Protein AF-A0A2A2A782-F1 (afdb_monomer_lite)

Foldseek 3Di:
DDDDDDDDDDDDDDPPPPVVVVVVVVVVVVVVVVVVVVVVVVQVVVCVVVVNPDDSDPVRVVVVLQVVLLVVLVVLLVLLVVLVVLVVVDDPPVSCVVCVVVVDHPVSSVLSVQLNVQCVVDVVLVVVSNVDRHNVVNSCVRVVPDDDCPVPVVVDDPCNVDDPVRNVVVVVVVVVVVVVVVVVVVVVVVVVVVVVVCVVVPHPPPPPVCVVCVVVVVVVVVVVVVVVVVVVVLVVVVVVLVVVVVVVLVPDPPRDPPDDDDDDPVSVVVVVVSVVVVVVVVVVVVVVVVVCCVVCVVVVVCVVVVVPDDDDPDDDDDDDDDDDDDDDDDDDDDDDDD

Structure (mmCIF, N/CA/C/O backbone):
data_AF-A0A2A2A782-F1
#
_entry.id   AF-A0A2A2A782-F1
#
loop_
_atom_site.group_PDB
_atom_site.id
_atom_site.type_symbol
_atom_site.label_atom_id
_atom_site.label_alt_id
_atom_site.label_comp_id
_atom_site.label_asym_id
_atom_site.label_entity_id
_atom_site.label_seq_id
_atom_site.pdbx_PDB_ins_code
_atom_site.Cartn_x
_atom_site.Cartn_y
_atom_site.Cartn_z
_atom_site.occupancy
_atom_site.B_iso_or_equiv
_atom_site.auth_seq_id
_atom_site.auth_comp_id
_atom_site.auth_asym_id
_atom_site.auth_atom_id
_atom_site.pdbx_PDB_model_num
ATOM 1 N N . MET A 1 1 ? 45.405 -42.234 -45.327 1.00 46.22 1 MET A N 1
ATOM 2 C CA . MET A 1 1 ? 44.475 -42.420 -44.193 1.00 46.22 1 MET A CA 1
ATOM 3 C C . MET A 1 1 ? 45.094 -41.819 -42.944 1.00 46.22 1 MET A C 1
ATOM 5 O O . MET A 1 1 ? 46.187 -42.244 -42.610 1.00 46.22 1 MET A O 1
ATOM 9 N N . ALA A 1 2 ? 44.430 -40.850 -42.305 1.00 35.84 2 ALA A N 1
ATOM 10 C CA . ALA A 1 2 ? 44.443 -40.602 -40.854 1.00 35.84 2 ALA A CA 1
ATOM 11 C C . ALA A 1 2 ? 43.631 -39.324 -40.568 1.00 35.84 2 ALA A C 1
ATOM 13 O O . ALA A 1 2 ? 44.091 -38.215 -40.825 1.00 35.84 2 ALA A O 1
ATOM 14 N N . ARG A 1 3 ? 42.402 -39.491 -40.066 1.00 42.09 3 ARG A N 1
ATOM 15 C CA . ARG A 1 3 ? 41.629 -38.421 -39.414 1.00 42.09 3 ARG A CA 1
ATOM 16 C C . ARG A 1 3 ? 42.317 -38.080 -38.086 1.00 42.09 3 ARG A C 1
ATOM 18 O O . ARG A 1 3 ? 42.681 -39.005 -37.362 1.00 42.09 3 ARG A O 1
ATOM 25 N N . LYS A 1 4 ? 42.453 -36.795 -37.741 1.00 35.19 4 LYS A N 1
ATOM 26 C CA . LYS A 1 4 ? 42.865 -36.346 -36.396 1.00 35.19 4 LYS A CA 1
ATOM 27 C C . LYS A 1 4 ? 41.707 -35.560 -35.749 1.00 35.19 4 LYS A C 1
ATOM 29 O O . LYS A 1 4 ? 40.975 -34.901 -36.486 1.00 35.19 4 LYS A O 1
ATOM 34 N N . PRO A 1 5 ? 41.450 -35.740 -34.440 1.00 40.19 5 PRO A N 1
ATOM 35 C CA . PRO A 1 5 ? 40.099 -35.802 -33.901 1.00 40.19 5 PRO A CA 1
ATOM 36 C C . PRO A 1 5 ? 39.586 -34.470 -33.353 1.00 40.19 5 PRO A C 1
ATOM 38 O O . PRO A 1 5 ? 40.344 -33.596 -32.939 1.00 40.19 5 PRO A O 1
ATOM 41 N N . THR A 1 6 ? 38.260 -34.393 -33.329 1.00 40.47 6 THR A N 1
ATOM 42 C CA . THR A 1 6 ? 37.403 -33.396 -32.694 1.00 40.47 6 THR A CA 1
ATOM 43 C C . THR A 1 6 ? 37.805 -33.158 -31.235 1.00 40.47 6 THR A C 1
ATOM 45 O O . THR A 1 6 ? 37.794 -34.086 -30.425 1.00 40.47 6 THR A O 1
ATOM 48 N N . GLY A 1 7 ? 38.150 -31.914 -30.897 1.00 35.88 7 GLY A N 1
ATOM 49 C CA . GLY A 1 7 ? 38.382 -31.487 -29.520 1.00 35.88 7 GLY A CA 1
ATOM 50 C C . GLY A 1 7 ? 37.089 -31.574 -28.713 1.00 35.88 7 GLY A C 1
ATOM 51 O O . GLY A 1 7 ? 36.114 -30.894 -29.015 1.00 35.88 7 GLY A O 1
ATOM 52 N N . THR A 1 8 ? 37.085 -32.447 -27.711 1.00 37.25 8 THR A N 1
ATOM 53 C CA . THR A 1 8 ? 36.042 -32.546 -26.686 1.00 37.25 8 THR A CA 1
ATOM 54 C C . THR A 1 8 ? 36.196 -31.356 -25.739 1.00 37.25 8 THR A C 1
ATOM 56 O O . THR A 1 8 ? 37.273 -31.164 -25.178 1.00 37.25 8 THR A O 1
ATOM 59 N N . SER A 1 9 ? 35.151 -30.540 -25.585 1.00 43.06 9 SER A N 1
ATOM 60 C CA . SER A 1 9 ? 35.102 -29.482 -24.572 1.00 43.06 9 SER A CA 1
ATOM 61 C C . SER A 1 9 ? 35.180 -30.103 -23.175 1.00 43.06 9 SER A C 1
ATOM 63 O O . SER A 1 9 ? 34.405 -31.008 -22.861 1.00 43.06 9 SER A O 1
ATOM 65 N N . ALA A 1 10 ? 36.118 -29.628 -22.357 1.00 42.00 10 ALA A N 1
ATOM 66 C CA . ALA A 1 10 ? 36.278 -30.037 -20.966 1.00 42.00 10 ALA A CA 1
ATOM 67 C C . ALA A 1 10 ? 35.005 -29.742 -20.136 1.00 42.00 10 ALA A C 1
ATOM 69 O O . ALA A 1 10 ? 34.267 -28.810 -20.469 1.00 42.00 10 ALA A O 1
ATOM 70 N N . PRO A 1 11 ? 34.722 -30.537 -19.087 1.00 40.88 11 PRO A N 1
ATOM 71 C CA . PRO A 1 11 ? 33.519 -30.386 -18.276 1.00 40.88 11 PRO A CA 1
ATOM 72 C C . PRO A 1 11 ? 33.559 -29.082 -17.472 1.00 40.88 11 PRO A C 1
ATOM 74 O O . PRO A 1 11 ? 34.604 -28.701 -16.954 1.00 40.88 11 PRO A O 1
ATOM 77 N N . THR A 1 12 ? 32.405 -28.419 -17.384 1.00 47.34 12 THR A N 1
ATOM 78 C CA . THR A 1 12 ? 32.152 -27.224 -16.572 1.00 47.34 12 THR A CA 1
ATOM 79 C C . THR A 1 12 ? 32.710 -27.402 -15.159 1.00 47.34 12 THR A C 1
ATOM 81 O O . THR A 1 12 ? 32.274 -28.299 -14.437 1.00 47.34 12 THR A O 1
ATOM 84 N N . GLU A 1 13 ? 33.670 -26.557 -14.777 1.00 45.22 13 GLU A N 1
ATOM 85 C CA . GLU A 1 13 ? 34.155 -26.463 -13.400 1.00 45.22 13 GLU A CA 1
ATOM 86 C C . GLU A 1 13 ? 32.971 -26.176 -12.468 1.00 45.22 13 GLU A C 1
ATOM 88 O O . GLU A 1 13 ? 32.180 -25.255 -12.694 1.00 45.22 13 GLU A O 1
ATOM 93 N N . LEU A 1 14 ? 32.824 -27.008 -11.434 1.00 46.06 14 LEU A N 1
ATOM 94 C CA . LEU A 1 14 ? 31.944 -26.731 -10.307 1.00 46.06 14 LEU A CA 1
ATOM 95 C C . LEU A 1 14 ? 32.363 -25.382 -9.723 1.00 46.06 14 LEU A C 1
ATOM 97 O O . LEU A 1 14 ? 33.524 -25.201 -9.372 1.00 46.06 14 LEU A O 1
ATOM 101 N N . ILE A 1 15 ? 31.416 -24.449 -9.637 1.00 50.03 15 ILE A N 1
ATOM 102 C CA . ILE A 1 15 ? 31.616 -23.161 -8.975 1.00 50.03 15 ILE A CA 1
ATOM 103 C C . ILE A 1 15 ? 31.972 -23.462 -7.516 1.00 50.03 15 ILE A C 1
ATOM 105 O O . ILE A 1 15 ? 31.095 -23.787 -6.714 1.00 50.03 15 ILE A O 1
ATOM 109 N N . GLU A 1 16 ? 33.256 -23.393 -7.175 1.00 50.88 16 GLU A N 1
ATOM 110 C CA . GLU A 1 16 ? 33.698 -23.342 -5.788 1.00 50.88 16 GLU A CA 1
ATOM 111 C C . GLU A 1 16 ? 33.138 -22.049 -5.192 1.00 50.88 16 GLU A C 1
ATOM 113 O O . GLU A 1 16 ? 33.528 -20.942 -5.570 1.00 50.88 16 GLU A O 1
ATOM 118 N N . VAL A 1 17 ? 32.152 -22.183 -4.300 1.00 50.69 17 VAL A N 1
ATOM 119 C CA . VAL A 1 17 ? 31.653 -21.058 -3.507 1.00 50.69 17 VAL A CA 1
ATOM 120 C C . VAL A 1 17 ? 32.848 -20.521 -2.728 1.00 50.69 17 VAL A C 1
ATOM 122 O O . VAL A 1 17 ? 33.421 -21.238 -1.910 1.00 50.69 17 VAL A O 1
ATOM 125 N N . ALA A 1 18 ? 33.256 -19.286 -3.026 1.00 50.97 18 ALA A N 1
ATOM 126 C CA . ALA A 1 18 ? 34.419 -18.675 -2.402 1.00 50.97 18 ALA A CA 1
ATOM 127 C C . ALA A 1 18 ? 34.314 -18.755 -0.860 1.00 50.97 18 ALA A C 1
ATOM 129 O O . ALA A 1 18 ? 33.231 -18.499 -0.320 1.00 50.97 18 ALA A O 1
ATOM 130 N N . PRO A 1 19 ? 35.413 -19.061 -0.141 1.00 56.47 19 PRO A N 1
ATOM 131 C CA . PRO A 1 19 ? 35.420 -19.261 1.317 1.00 56.47 19 PRO A CA 1
ATOM 132 C C . PRO A 1 19 ? 34.943 -18.035 2.118 1.00 56.47 19 PRO A C 1
ATOM 134 O O . PRO A 1 19 ? 34.533 -18.154 3.268 1.00 56.47 19 PRO A O 1
ATOM 137 N N . GLU A 1 20 ? 34.917 -16.849 1.505 1.00 56.31 20 GLU A N 1
ATOM 138 C CA . GLU A 1 20 ? 34.342 -15.641 2.107 1.00 56.31 20 GLU A CA 1
ATOM 139 C C . GLU A 1 20 ? 32.834 -15.759 2.393 1.00 56.31 20 GLU A C 1
ATOM 141 O O . GLU A 1 20 ? 32.345 -15.154 3.351 1.00 56.31 20 GLU A O 1
ATOM 146 N N . TYR A 1 21 ? 32.086 -16.541 1.603 1.00 53.66 21 TYR A N 1
ATOM 147 C CA . TYR A 1 21 ? 30.641 -16.706 1.789 1.00 53.66 21 TYR A CA 1
ATOM 148 C C . TYR A 1 21 ? 30.300 -17.683 2.921 1.00 53.66 21 TYR A C 1
ATOM 150 O O . TYR A 1 21 ? 29.342 -17.430 3.650 1.00 53.66 21 TYR A O 1
ATOM 158 N N . THR A 1 22 ? 31.085 -18.748 3.116 1.00 59.41 22 THR A N 1
ATOM 159 C CA . THR A 1 22 ? 30.911 -19.690 4.239 1.00 59.41 22 THR A CA 1
ATOM 160 C C . THR A 1 22 ? 31.247 -19.019 5.567 1.00 59.41 22 THR A C 1
ATOM 162 O O . THR A 1 22 ? 30.441 -19.049 6.496 1.00 59.41 22 THR A O 1
ATOM 165 N N . ASP A 1 23 ? 32.351 -18.273 5.608 1.00 66.06 23 ASP A N 1
ATOM 166 C CA . ASP A 1 23 ? 32.772 -17.486 6.766 1.00 66.06 23 ASP A CA 1
ATOM 167 C C . ASP A 1 23 ? 31.733 -16.429 7.178 1.00 66.06 23 ASP A C 1
ATOM 169 O O . ASP A 1 23 ? 31.491 -16.190 8.363 1.00 66.06 23 ASP A O 1
ATOM 173 N N . ALA A 1 24 ? 31.119 -15.750 6.203 1.00 70.06 24 ALA A N 1
ATOM 174 C CA . ALA A 1 24 ? 30.079 -14.761 6.468 1.00 70.06 24 ALA A CA 1
ATOM 175 C C . ALA A 1 24 ? 28.808 -15.408 7.042 1.00 70.06 24 ALA A C 1
ATOM 177 O O . ALA A 1 24 ? 28.196 -14.846 7.953 1.00 70.06 24 ALA A O 1
ATOM 178 N N . THR A 1 25 ? 28.427 -16.591 6.547 1.00 67.00 25 THR A N 1
ATOM 179 C CA . THR A 1 25 ? 27.282 -17.337 7.083 1.00 67.00 25 THR A CA 1
ATOM 180 C C . THR A 1 25 ? 27.542 -17.900 8.477 1.00 67.00 25 THR A C 1
ATOM 182 O O . THR A 1 25 ? 26.658 -17.805 9.324 1.00 67.00 25 THR A O 1
ATOM 185 N N . GLU A 1 26 ? 28.745 -18.404 8.753 1.00 72.94 26 GLU A N 1
ATOM 186 C CA . GLU A 1 26 ? 29.134 -18.918 10.074 1.00 72.94 26 GLU A CA 1
ATOM 187 C C . GLU A 1 26 ? 29.163 -17.794 11.118 1.00 72.94 26 GLU A C 1
ATOM 189 O O . GLU A 1 26 ? 28.521 -17.902 12.160 1.00 72.94 26 GLU A O 1
ATOM 194 N N . ARG A 1 27 ? 29.766 -16.636 10.799 1.00 73.94 27 ARG A N 1
ATOM 195 C CA . ARG A 1 27 ? 29.735 -15.453 11.685 1.00 73.94 27 ARG A CA 1
ATOM 196 C C . ARG A 1 27 ? 28.315 -14.956 11.960 1.00 73.94 27 ARG A C 1
ATOM 198 O O . ARG A 1 27 ? 28.031 -14.494 13.065 1.00 73.94 27 ARG A O 1
ATOM 205 N N . ALA A 1 28 ? 27.425 -15.016 10.968 1.00 76.00 28 ALA A N 1
ATOM 206 C CA . ALA A 1 28 ? 26.024 -14.645 11.146 1.00 76.00 28 ALA A CA 1
ATOM 207 C C . ALA A 1 28 ? 25.282 -15.638 12.058 1.00 76.00 28 ALA A C 1
ATOM 209 O O . ALA A 1 28 ? 24.499 -15.213 12.906 1.00 76.00 28 ALA A O 1
ATOM 210 N N . GLN A 1 29 ? 25.550 -16.939 11.926 1.00 75.69 29 GLN A N 1
ATOM 211 C CA . GLN A 1 29 ? 24.991 -17.976 12.799 1.00 75.69 29 GLN A CA 1
ATOM 212 C C . GLN A 1 29 ? 25.492 -17.837 14.242 1.00 75.69 29 GLN A C 1
ATOM 214 O O . GLN A 1 29 ? 24.682 -17.871 15.168 1.00 75.69 29 GLN A O 1
ATOM 219 N N . ASP A 1 30 ? 26.786 -17.583 14.438 1.00 81.81 30 ASP A N 1
ATOM 220 C CA . ASP A 1 30 ? 27.374 -17.346 15.760 1.00 81.81 30 ASP A CA 1
ATOM 221 C C . ASP A 1 30 ? 26.787 -16.096 16.431 1.00 81.81 30 ASP A C 1
ATOM 223 O O . ASP A 1 30 ? 26.456 -16.110 17.619 1.00 81.81 30 ASP A O 1
ATOM 227 N N . ALA A 1 31 ? 26.598 -15.012 15.670 1.00 79.56 31 ALA A N 1
ATOM 228 C CA . ALA A 1 31 ? 25.971 -13.792 16.171 1.00 79.56 31 ALA A CA 1
ATOM 229 C C . ALA A 1 31 ? 24.514 -14.026 16.610 1.00 79.56 31 ALA A C 1
ATOM 231 O O . ALA A 1 31 ? 24.099 -13.522 17.657 1.00 79.56 31 ALA A O 1
ATOM 232 N N . LEU A 1 32 ? 23.752 -14.820 15.850 1.00 82.50 32 LEU A N 1
ATOM 233 C CA . LEU A 1 32 ? 22.386 -15.209 16.209 1.00 82.50 32 LEU A CA 1
ATOM 234 C C . LEU A 1 32 ? 22.358 -16.095 17.461 1.00 82.50 32 LEU A C 1
ATOM 236 O O . LEU A 1 32 ? 21.558 -15.843 18.360 1.00 82.50 32 LEU A O 1
ATOM 240 N N . ALA A 1 33 ? 23.265 -17.067 17.575 1.00 84.38 33 ALA A N 1
ATOM 241 C CA . ALA A 1 33 ? 23.362 -17.937 18.747 1.00 84.38 33 ALA A CA 1
ATOM 242 C C . ALA A 1 33 ? 23.697 -17.148 20.027 1.00 84.38 33 ALA A C 1
ATOM 244 O O . ALA A 1 33 ? 23.088 -17.362 21.079 1.00 84.38 33 ALA A O 1
ATOM 245 N N . LEU A 1 34 ? 24.619 -16.182 19.938 1.00 85.38 34 LEU A N 1
ATOM 246 C CA . LEU A 1 34 ? 24.930 -15.270 21.042 1.00 85.38 34 LEU A CA 1
ATOM 247 C C . LEU A 1 34 ? 23.719 -14.415 21.430 1.00 85.38 34 LEU A C 1
ATOM 249 O O . LEU A 1 34 ? 23.456 -14.221 22.619 1.00 85.38 34 LEU A O 1
ATOM 253 N N . GLN A 1 35 ? 22.965 -13.921 20.446 1.00 84.69 35 GLN A N 1
ATOM 254 C CA . GLN A 1 35 ? 21.751 -13.149 20.692 1.00 84.69 35 GLN A CA 1
ATOM 255 C C . GLN A 1 35 ? 20.677 -13.997 21.389 1.00 84.69 35 GLN A C 1
ATOM 257 O O . GLN A 1 35 ? 20.095 -13.549 22.376 1.00 84.69 35 GLN A O 1
ATOM 262 N N . GLU A 1 36 ? 20.434 -15.226 20.934 1.00 85.38 36 GLU A N 1
ATOM 263 C CA . GLU A 1 36 ? 19.492 -16.152 21.574 1.00 85.38 36 GLU A CA 1
ATOM 264 C C . GLU A 1 36 ? 19.896 -16.461 23.019 1.00 85.38 36 GLU A C 1
ATOM 266 O O . GLU A 1 36 ? 19.062 -16.403 23.929 1.00 85.38 36 GLU A O 1
ATOM 271 N N . GLN A 1 37 ? 21.186 -16.707 23.263 1.00 86.62 37 GLN A N 1
ATOM 272 C CA . GLN A 1 37 ? 21.708 -16.936 24.608 1.00 86.62 37 GLN A CA 1
ATOM 273 C C . GLN A 1 37 ? 21.485 -15.720 25.520 1.00 86.62 37 GLN A C 1
ATOM 275 O O . GLN A 1 37 ? 21.059 -15.876 26.668 1.00 86.62 37 GLN A O 1
ATOM 280 N N . GLN A 1 38 ? 21.729 -14.507 25.013 1.00 88.56 38 GLN A N 1
ATOM 281 C CA . GLN A 1 38 ? 21.468 -13.266 25.746 1.00 88.56 38 GLN A CA 1
ATOM 282 C C . GLN A 1 38 ? 19.975 -13.090 26.048 1.00 88.56 38 GLN A C 1
ATOM 284 O O . GLN A 1 38 ? 19.616 -12.745 27.174 1.00 88.56 38 GLN A O 1
ATOM 289 N N . VAL A 1 39 ? 19.091 -13.370 25.085 1.00 88.06 39 VAL A N 1
ATOM 290 C CA . VAL A 1 39 ? 17.634 -13.299 25.282 1.00 88.06 39 VAL A CA 1
ATOM 291 C C . VAL A 1 39 ? 17.189 -14.263 26.382 1.00 88.06 39 VAL A C 1
ATOM 293 O O . VAL A 1 39 ? 16.464 -13.855 27.290 1.00 88.06 39 VAL A O 1
ATOM 296 N N . LEU A 1 40 ? 17.662 -15.512 26.366 1.00 87.62 40 LEU A N 1
ATOM 297 C CA . LEU A 1 40 ? 17.329 -16.495 27.401 1.00 87.62 40 LEU A CA 1
ATOM 298 C C . LEU A 1 40 ? 17.839 -16.074 28.785 1.00 87.62 40 LEU A C 1
ATOM 300 O O . LEU A 1 40 ? 17.095 -16.168 29.765 1.00 87.62 40 LEU A O 1
ATOM 304 N N . ALA A 1 41 ? 19.068 -15.559 28.875 1.00 90.31 41 ALA A N 1
ATOM 305 C CA . ALA A 1 41 ? 19.629 -15.052 30.127 1.00 90.31 41 ALA A CA 1
ATOM 306 C C . ALA A 1 41 ? 18.815 -13.870 30.686 1.00 90.31 41 ALA A C 1
ATOM 308 O O . ALA A 1 41 ? 18.534 -13.810 31.890 1.00 90.31 41 ALA A O 1
ATOM 309 N N . ASN A 1 42 ? 18.375 -12.963 29.811 1.00 91.00 42 ASN A N 1
ATOM 310 C CA . ASN A 1 42 ? 17.537 -11.825 30.179 1.00 91.00 42 ASN A CA 1
ATOM 311 C C . ASN A 1 42 ? 16.169 -12.280 30.706 1.00 91.00 42 ASN A C 1
ATOM 313 O O . ASN A 1 42 ? 15.743 -11.829 31.770 1.00 91.00 42 ASN A O 1
ATOM 317 N N . VAL A 1 43 ? 15.506 -13.217 30.016 1.00 92.12 43 VAL A N 1
ATOM 318 C CA . VAL A 1 43 ? 14.198 -13.756 30.431 1.00 92.12 43 VAL A CA 1
ATOM 319 C C . VAL A 1 43 ? 14.296 -14.474 31.780 1.00 92.12 43 VAL A C 1
ATOM 321 O O . VAL A 1 43 ? 13.457 -14.254 32.653 1.00 92.12 43 VAL A O 1
ATOM 324 N N . GLN A 1 44 ? 15.339 -15.277 32.004 1.00 91.50 44 GLN A N 1
ATOM 325 C CA . GLN A 1 44 ? 15.560 -15.947 33.292 1.00 91.50 44 GLN A CA 1
ATOM 326 C C . GLN A 1 44 ? 15.819 -14.957 34.432 1.00 91.50 44 GLN A C 1
ATOM 328 O O . GLN A 1 44 ? 15.330 -15.146 35.547 1.00 91.50 44 GLN A O 1
ATOM 333 N N . THR A 1 45 ? 16.583 -13.898 34.164 1.00 94.06 45 THR A N 1
ATOM 334 C CA . THR A 1 45 ? 16.853 -12.845 35.150 1.00 94.06 45 THR A CA 1
ATOM 335 C C . THR A 1 45 ? 15.566 -12.113 35.524 1.00 94.06 45 THR A C 1
ATOM 337 O O . THR A 1 45 ? 15.280 -11.951 36.711 1.00 94.06 45 THR A O 1
ATOM 340 N N . ALA A 1 46 ? 14.751 -11.748 34.532 1.00 92.81 46 ALA A N 1
ATOM 341 C CA . ALA A 1 46 ? 13.455 -11.114 34.752 1.00 92.81 46 ALA A CA 1
ATOM 342 C C . ALA A 1 46 ? 12.492 -12.022 35.538 1.00 92.81 46 ALA A C 1
ATOM 344 O O . ALA A 1 46 ? 11.854 -11.567 36.485 1.00 92.81 46 ALA A O 1
ATOM 345 N N . ALA A 1 47 ? 12.433 -13.316 35.210 1.00 93.25 47 ALA A N 1
ATOM 346 C CA . ALA A 1 47 ? 11.594 -14.279 35.922 1.00 93.25 47 ALA A CA 1
ATOM 347 C C . ALA A 1 47 ? 11.950 -14.368 37.413 1.00 93.25 47 ALA A C 1
ATOM 349 O O . ALA A 1 47 ? 11.060 -14.317 38.260 1.00 93.25 47 ALA A O 1
ATOM 350 N N . LYS A 1 48 ? 13.247 -14.409 37.748 1.00 93.44 48 LYS A N 1
ATOM 351 C CA . LYS A 1 48 ? 13.715 -14.403 39.144 1.00 93.44 48 LYS A CA 1
ATOM 352 C C . LYS A 1 48 ? 13.332 -13.118 39.878 1.00 93.44 48 LYS A C 1
ATOM 354 O O . LYS A 1 48 ? 12.885 -13.189 41.016 1.00 93.44 48 LYS A O 1
ATOM 359 N N . GLN A 1 49 ? 13.481 -11.957 39.235 1.00 94.69 49 GLN A N 1
ATOM 360 C CA . GLN A 1 49 ? 13.108 -10.664 39.827 1.00 94.69 49 GLN A CA 1
ATOM 361 C C . GLN A 1 49 ? 11.603 -10.553 40.098 1.00 94.69 49 GLN A C 1
ATOM 363 O O . GLN A 1 49 ? 11.201 -9.956 41.092 1.00 94.69 49 GLN A O 1
ATOM 368 N N . LEU A 1 50 ? 10.779 -11.144 39.229 1.00 93.94 50 LEU A N 1
ATOM 369 C CA . LEU A 1 50 ? 9.323 -11.169 39.366 1.00 93.94 50 LEU A CA 1
ATOM 370 C C . LEU A 1 50 ? 8.812 -12.304 40.270 1.00 93.94 50 LEU A C 1
ATOM 372 O O . LEU A 1 50 ? 7.608 -12.387 40.498 1.00 93.94 50 LEU A O 1
ATOM 376 N N . GLY A 1 51 ? 9.692 -13.185 40.761 1.00 92.94 51 GLY A N 1
ATOM 377 C CA . GLY A 1 51 ? 9.294 -14.382 41.509 1.00 92.94 51 GLY A CA 1
ATOM 378 C C . GLY A 1 51 ? 8.439 -15.353 40.686 1.00 92.94 51 GLY A C 1
ATOM 379 O O . GLY A 1 51 ? 7.583 -16.039 41.237 1.00 92.94 51 GLY A O 1
ATOM 380 N N . TYR A 1 52 ? 8.614 -15.379 39.362 1.00 93.94 52 TYR A N 1
ATOM 381 C CA . TYR A 1 52 ? 7.862 -16.257 38.471 1.00 93.94 52 TYR A CA 1
ATOM 382 C C . TYR A 1 52 ? 8.535 -17.631 38.372 1.00 93.94 52 TYR A C 1
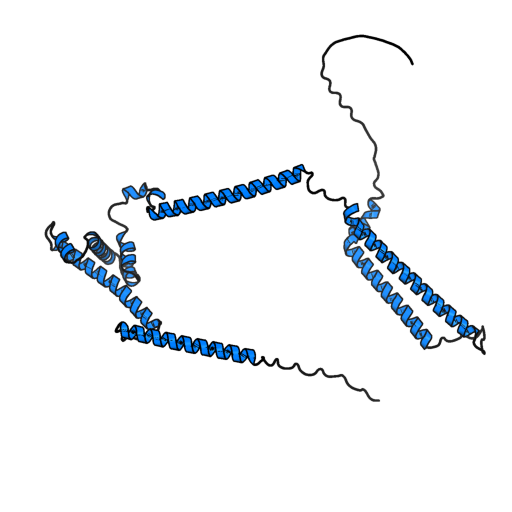ATOM 384 O O . TYR A 1 52 ? 9.650 -17.753 37.864 1.00 93.94 52 TYR A O 1
ATOM 392 N N . GLU A 1 53 ? 7.828 -18.667 38.822 1.00 88.81 53 GLU A N 1
ATOM 393 C CA . GLU A 1 53 ? 8.313 -20.058 38.868 1.00 88.81 53 GLU A CA 1
ATOM 394 C C . GLU A 1 53 ? 7.762 -20.941 37.729 1.00 88.81 53 GLU A C 1
ATOM 396 O O . GLU A 1 53 ? 8.001 -22.146 37.693 1.00 88.81 53 GLU A O 1
ATOM 401 N N . GLY A 1 54 ? 7.000 -20.365 36.793 1.00 90.38 54 GLY A N 1
ATOM 402 C CA . GLY A 1 54 ? 6.387 -21.105 35.687 1.00 90.38 54 GLY A CA 1
ATOM 403 C C . GLY A 1 54 ? 7.319 -21.343 34.492 1.00 90.38 54 GLY A C 1
ATOM 404 O O . GLY A 1 54 ? 8.450 -20.861 34.430 1.00 90.38 54 GLY A O 1
ATOM 405 N N . ALA A 1 55 ? 6.813 -22.056 33.483 1.00 91.69 55 ALA A N 1
ATOM 406 C CA . ALA A 1 55 ? 7.534 -22.254 32.227 1.00 91.69 55 ALA A CA 1
ATOM 407 C C . ALA A 1 55 ? 7.741 -20.919 31.481 1.00 91.69 55 ALA A C 1
ATOM 409 O O . ALA A 1 55 ? 6.819 -20.107 31.377 1.00 91.69 55 ALA A O 1
ATOM 410 N N . LEU A 1 56 ? 8.953 -20.715 30.947 1.00 90.75 56 LEU A N 1
ATOM 411 C CA . LEU A 1 56 ? 9.399 -19.475 30.285 1.00 90.75 56 LEU A CA 1
ATOM 412 C C . LEU A 1 56 ? 9.286 -19.507 28.754 1.00 90.75 56 LEU A C 1
ATOM 414 O O . LEU A 1 56 ? 9.744 -18.594 28.073 1.00 90.75 56 LEU A O 1
ATOM 418 N N . SER A 1 57 ? 8.687 -20.558 28.193 1.00 90.50 57 SER A N 1
ATOM 419 C CA . SER A 1 57 ? 8.370 -20.594 26.764 1.00 90.50 57 SER A CA 1
ATOM 420 C C . SER A 1 57 ? 7.300 -19.554 26.427 1.00 90.50 57 SER A C 1
ATOM 422 O O . SER A 1 57 ? 6.372 -19.366 27.217 1.00 90.50 57 SER A O 1
ATOM 424 N N . VAL A 1 58 ? 7.364 -18.981 25.223 1.00 91.38 58 VAL A N 1
ATOM 425 C CA . VAL A 1 58 ? 6.366 -18.020 24.719 1.00 91.38 58 VAL A CA 1
ATOM 426 C C . VAL A 1 58 ? 4.938 -18.556 24.885 1.00 91.38 58 VAL A C 1
ATOM 428 O O . VAL A 1 58 ? 4.106 -17.881 25.481 1.00 91.38 58 VAL A O 1
ATOM 431 N N . GLY A 1 59 ? 4.676 -19.801 24.465 1.00 93.19 59 GLY A N 1
ATOM 432 C CA . GLY A 1 59 ? 3.343 -20.409 24.567 1.00 93.19 59 GLY A CA 1
ATOM 433 C C . GLY A 1 59 ? 2.804 -20.481 26.001 1.00 93.19 59 GLY A C 1
ATOM 434 O O . GLY A 1 59 ? 1.683 -20.052 26.257 1.00 93.19 59 GLY A O 1
ATOM 435 N N . ALA A 1 60 ? 3.617 -20.939 26.959 1.00 92.12 60 ALA A N 1
ATOM 436 C CA . ALA A 1 60 ? 3.201 -21.021 28.364 1.00 92.12 60 ALA A CA 1
ATOM 437 C C . ALA A 1 60 ? 2.889 -19.645 28.980 1.00 92.12 60 ALA A C 1
ATOM 439 O O . ALA A 1 60 ? 1.922 -19.507 29.732 1.00 92.12 60 ALA A O 1
ATOM 440 N N . LEU A 1 61 ? 3.679 -18.619 28.643 1.00 93.44 61 LEU A N 1
ATOM 441 C CA . LEU A 1 61 ? 3.436 -17.249 29.099 1.00 93.44 61 LEU A CA 1
ATOM 442 C C . LEU A 1 61 ? 2.144 -16.685 28.497 1.00 93.44 61 LEU A C 1
ATOM 444 O O . LEU A 1 61 ? 1.330 -16.108 29.218 1.00 93.44 61 LEU A O 1
ATOM 448 N N . GLU A 1 62 ? 1.918 -16.889 27.199 1.00 94.00 62 GLU A N 1
ATOM 449 C CA . GLU A 1 62 ? 0.682 -16.470 26.534 1.00 94.00 62 GLU A CA 1
ATOM 450 C C . GLU A 1 62 ? -0.560 -17.138 27.132 1.00 94.00 62 GLU A C 1
ATOM 452 O O . GLU A 1 62 ? -1.577 -16.473 27.349 1.00 94.00 62 GLU A O 1
ATOM 457 N N . ASP A 1 63 ? -0.490 -18.433 27.432 1.00 91.69 63 ASP A N 1
ATOM 458 C CA . ASP A 1 63 ? -1.599 -19.163 28.044 1.00 91.69 63 ASP A CA 1
ATOM 459 C C . ASP A 1 63 ? -1.882 -18.685 29.471 1.00 91.69 63 ASP A C 1
ATOM 461 O O . ASP A 1 63 ? -3.048 -18.487 29.829 1.00 91.69 63 ASP A O 1
ATOM 465 N N . GLY A 1 64 ? -0.839 -18.394 30.255 1.00 91.88 64 GLY A N 1
ATOM 466 C CA . GLY A 1 64 ? -0.970 -17.750 31.563 1.00 91.88 64 GLY A CA 1
ATOM 467 C C . GLY A 1 64 ? -1.640 -16.374 31.471 1.00 91.88 64 GLY A C 1
ATOM 468 O O . GLY A 1 64 ? -2.566 -16.073 32.229 1.00 91.88 64 GLY A O 1
ATOM 469 N N . ILE A 1 65 ? -1.251 -15.555 30.490 1.00 91.94 65 ILE A N 1
ATOM 470 C CA . ILE A 1 65 ? -1.874 -14.247 30.239 1.00 91.94 65 ILE A CA 1
ATOM 471 C C . ILE A 1 65 ? -3.362 -14.415 29.896 1.00 91.94 65 ILE A C 1
ATOM 473 O O . ILE A 1 65 ? -4.214 -13.774 30.517 1.00 91.94 65 ILE A O 1
ATOM 477 N N . ARG A 1 66 ? -3.706 -15.309 28.958 1.00 90.00 66 ARG A N 1
ATOM 478 C CA . ARG A 1 66 ? -5.104 -15.594 28.572 1.00 90.00 66 ARG A CA 1
ATOM 479 C C . ARG A 1 66 ? -5.926 -16.124 29.747 1.00 90.00 66 ARG A C 1
ATOM 481 O O . ARG A 1 66 ? -7.121 -15.839 29.848 1.00 90.00 66 ARG A O 1
ATOM 488 N N . PHE A 1 67 ? -5.310 -16.905 30.633 1.00 89.69 67 PHE A N 1
ATOM 489 C CA . PHE A 1 67 ? -5.941 -17.388 31.855 1.00 89.69 67 PHE A CA 1
ATOM 490 C C . PHE A 1 67 ? -6.326 -16.228 32.784 1.00 89.69 67 PHE A C 1
ATOM 492 O O . PHE A 1 67 ? -7.504 -16.088 33.120 1.00 89.69 67 PHE A O 1
ATOM 499 N N . TYR A 1 68 ? -5.386 -15.343 33.133 1.00 90.81 68 TYR A N 1
ATOM 500 C CA . TYR A 1 68 ? -5.669 -14.216 34.032 1.00 90.81 68 TYR A CA 1
ATOM 501 C C . TYR A 1 68 ? -6.593 -13.159 33.416 1.00 90.81 68 TYR A C 1
ATOM 503 O O . TYR A 1 68 ? -7.384 -12.546 34.137 1.00 90.81 68 TYR A O 1
ATOM 511 N N . GLN A 1 69 ? -6.563 -12.977 32.094 1.00 89.31 69 GLN A N 1
ATOM 512 C CA . GLN A 1 69 ? -7.515 -12.123 31.378 1.00 89.31 69 GLN A CA 1
ATOM 513 C C . GLN A 1 69 ? -8.960 -12.606 31.561 1.00 89.31 69 GLN A C 1
ATOM 515 O O . GLN A 1 69 ? -9.813 -11.826 31.986 1.00 89.31 69 GLN A O 1
ATOM 520 N N . ARG A 1 70 ? -9.225 -13.899 31.321 1.00 87.81 70 ARG A N 1
ATOM 521 C CA . ARG A 1 70 ? -10.554 -14.499 31.537 1.00 87.81 70 ARG A CA 1
ATOM 522 C C . ARG A 1 70 ? -10.959 -14.451 33.004 1.00 87.81 70 ARG A C 1
ATOM 524 O O . ARG A 1 70 ? -12.050 -13.987 33.333 1.00 87.81 70 ARG A O 1
ATOM 531 N N . ARG A 1 71 ? -10.040 -14.828 33.898 1.00 90.25 71 ARG A N 1
ATOM 532 C CA . ARG A 1 71 ? -10.287 -14.832 35.344 1.00 90.25 71 ARG A CA 1
ATOM 533 C C . ARG A 1 71 ? -10.666 -13.450 35.878 1.00 90.25 71 ARG A C 1
ATOM 535 O O . ARG A 1 71 ? -11.483 -13.348 36.788 1.00 90.25 71 ARG A O 1
ATOM 542 N N . SER A 1 72 ? -10.098 -12.392 35.303 1.00 91.00 72 SER A N 1
ATOM 543 C CA . SER A 1 72 ? -10.403 -11.007 35.672 1.00 91.00 72 SER A CA 1
ATOM 544 C C . SER A 1 72 ? -11.833 -10.604 35.289 1.00 91.00 72 SER A C 1
ATOM 546 O O . SER A 1 72 ? -12.509 -9.946 36.078 1.00 91.00 72 SER A O 1
ATOM 548 N N . VAL A 1 73 ? -12.322 -11.019 34.112 1.00 90.81 73 VAL A N 1
ATOM 549 C CA . VAL A 1 73 ? -13.719 -10.790 33.687 1.00 90.81 73 VAL A CA 1
ATOM 550 C C . VAL A 1 73 ? -14.688 -11.562 34.588 1.00 90.81 73 VAL A C 1
ATOM 552 O O . VAL A 1 73 ? -15.670 -10.997 35.067 1.00 90.81 73 VAL A O 1
ATOM 555 N N . GLU A 1 74 ? -14.383 -12.827 34.886 1.00 90.94 74 GLU A N 1
ATOM 556 C CA . GLU A 1 74 ? -15.172 -13.649 35.812 1.00 90.94 74 GLU A CA 1
ATOM 557 C C . GLU A 1 74 ? -15.254 -13.025 37.210 1.00 90.94 74 GLU A C 1
ATOM 559 O O . GLU A 1 74 ? -16.344 -12.881 37.761 1.00 90.94 74 GLU A O 1
ATOM 564 N N . ALA A 1 75 ? -14.114 -12.617 37.776 1.00 93.31 75 ALA A N 1
ATOM 565 C CA . ALA A 1 75 ? -14.055 -11.998 39.097 1.00 93.31 75 ALA A CA 1
ATOM 566 C C . ALA A 1 75 ? -14.899 -10.717 39.160 1.00 93.31 75 ALA A C 1
ATOM 568 O O . ALA A 1 75 ? -15.602 -10.481 40.140 1.00 93.31 75 ALA A O 1
ATOM 569 N N . LEU A 1 76 ? -14.889 -9.923 38.089 1.00 93.12 76 LEU A N 1
ATOM 570 C CA . LEU A 1 76 ? -15.693 -8.712 37.981 1.00 93.12 76 LEU A CA 1
ATOM 571 C C . LEU A 1 76 ? -17.195 -9.011 37.978 1.00 93.12 76 LEU A C 1
ATOM 573 O O . LEU A 1 76 ? -17.961 -8.353 38.684 1.00 93.12 76 LEU A O 1
ATOM 577 N N . LEU A 1 77 ? -17.621 -10.012 37.207 1.00 92.06 77 LEU A N 1
ATOM 578 C CA . LEU A 1 77 ? -19.015 -10.454 37.176 1.00 92.06 77 LEU A CA 1
ATOM 579 C C . LEU A 1 77 ? -19.464 -10.974 38.544 1.00 92.06 77 LEU A C 1
ATOM 581 O O . LEU A 1 77 ? -20.557 -10.652 39.009 1.00 92.06 77 LEU A O 1
ATOM 585 N N . GLU A 1 78 ? -18.599 -11.722 39.222 1.00 94.81 78 GLU A N 1
ATOM 586 C CA . GLU A 1 78 ? -18.816 -12.188 40.588 1.00 94.81 78 GLU A CA 1
ATOM 587 C C . GLU A 1 78 ? -18.913 -11.035 41.602 1.00 94.81 78 GLU A C 1
ATOM 589 O O . GLU A 1 78 ? -19.761 -11.076 42.504 1.00 94.81 78 GLU A O 1
ATOM 594 N N . CYS A 1 79 ? -18.118 -9.972 41.444 1.00 95.19 79 CYS A N 1
ATOM 595 C CA . CYS A 1 79 ? -18.281 -8.732 42.204 1.00 95.19 79 CYS A CA 1
ATOM 596 C C . CYS A 1 79 ? -19.637 -8.072 41.912 1.00 95.19 79 CYS A C 1
ATOM 598 O O . CYS A 1 79 ? -20.341 -7.700 42.848 1.00 95.19 79 CYS A O 1
ATOM 600 N N . GLY A 1 80 ? -20.048 -7.979 40.644 1.00 93.75 80 GLY A N 1
ATOM 601 C CA . GLY A 1 80 ? -21.341 -7.416 40.243 1.00 93.75 80 GLY A CA 1
ATOM 602 C C . GLY A 1 80 ? -22.540 -8.136 40.866 1.00 93.75 80 GLY A C 1
ATOM 603 O O . GLY A 1 80 ? -23.449 -7.485 41.381 1.00 93.75 80 GLY A O 1
ATOM 604 N N . LYS A 1 81 ? -22.509 -9.475 40.910 1.00 93.25 81 LYS A N 1
ATOM 605 C CA . LYS A 1 81 ? -23.526 -10.296 41.595 1.00 93.25 81 LYS A CA 1
ATOM 606 C C . LYS A 1 81 ? -23.614 -9.969 43.088 1.00 93.25 81 LYS A C 1
ATOM 608 O O . LYS A 1 81 ? -24.706 -9.788 43.617 1.00 93.25 81 LYS A O 1
ATOM 613 N N . ARG A 1 82 ? -22.470 -9.852 43.771 1.00 96.44 82 ARG A N 1
ATOM 614 C CA . ARG A 1 82 ? -22.422 -9.507 45.204 1.00 96.44 82 ARG A CA 1
ATOM 615 C C . ARG A 1 82 ? -22.890 -8.081 45.470 1.00 96.44 82 ARG A C 1
ATOM 617 O O . ARG A 1 82 ? -23.570 -7.858 46.461 1.00 96.44 82 ARG A O 1
ATOM 624 N N . LEU A 1 83 ? -22.579 -7.137 44.582 1.00 94.62 83 LEU A N 1
ATOM 625 C CA . LEU A 1 83 ? -23.065 -5.759 44.669 1.00 94.62 83 LEU A CA 1
ATOM 626 C C . LEU A 1 83 ? -24.591 -5.671 44.497 1.00 94.62 83 LEU A C 1
ATOM 628 O O . LEU A 1 83 ? -25.226 -4.901 45.211 1.00 94.62 83 LEU A O 1
ATOM 632 N N . LEU A 1 84 ? -25.188 -6.484 43.615 1.00 91.38 84 LEU A N 1
ATOM 633 C CA . LEU A 1 84 ? -26.650 -6.612 43.502 1.00 91.38 84 LEU A CA 1
ATOM 634 C C . LEU A 1 84 ? -27.267 -7.117 44.804 1.00 91.38 84 LEU A C 1
ATOM 636 O O . LEU A 1 84 ? -28.151 -6.462 45.344 1.00 91.38 84 LEU A O 1
ATOM 640 N N . LEU A 1 85 ? -26.759 -8.225 45.346 1.00 92.44 85 LEU A N 1
ATOM 641 C CA . LEU A 1 85 ? -27.256 -8.774 46.611 1.00 92.44 85 LEU A CA 1
ATOM 642 C C . LEU A 1 85 ? -27.077 -7.790 47.773 1.00 92.44 85 LEU A C 1
ATOM 644 O O . LEU A 1 85 ? -27.982 -7.621 48.585 1.00 92.44 85 LEU A O 1
ATOM 648 N N . LEU A 1 86 ? -25.937 -7.096 47.828 1.00 93.62 86 LEU A N 1
ATOM 649 C CA . LEU A 1 86 ? -25.684 -6.064 48.827 1.00 93.62 86 LEU A CA 1
ATOM 650 C C . LEU A 1 86 ? -26.709 -4.931 48.724 1.00 93.62 86 LEU A C 1
ATOM 652 O O . LEU A 1 86 ? -27.212 -4.494 49.752 1.00 93.62 86 LEU A O 1
ATOM 656 N N . LYS A 1 87 ? -27.045 -4.486 47.507 1.00 89.88 87 LYS A N 1
ATOM 657 C CA . LYS A 1 87 ? -28.045 -3.436 47.284 1.00 89.88 87 LYS A CA 1
ATOM 658 C C . LYS A 1 87 ? -29.421 -3.835 47.815 1.00 89.88 87 LYS A C 1
ATOM 660 O O . LYS A 1 87 ? -30.040 -3.023 48.494 1.00 89.88 87 LYS A O 1
ATOM 665 N N . GLU A 1 88 ? -29.856 -5.068 47.560 1.00 87.75 88 GLU A N 1
ATOM 666 C CA . GLU A 1 88 ? -31.145 -5.592 48.042 1.00 87.75 88 GLU A CA 1
ATOM 667 C C . GLU A 1 88 ? -31.206 -5.705 49.574 1.00 87.75 88 GLU A C 1
ATOM 669 O O . GLU A 1 88 ? -32.253 -5.499 50.180 1.00 87.75 88 GLU A O 1
ATOM 674 N N . MET A 1 89 ? -30.078 -6.006 50.226 1.00 90.31 89 MET A N 1
ATOM 675 C CA . MET A 1 89 ? -30.011 -6.134 51.687 1.00 90.31 89 MET A CA 1
ATOM 676 C C . MET A 1 89 ? -29.855 -4.793 52.422 1.00 90.31 89 MET A C 1
ATOM 678 O O . MET A 1 89 ? -29.984 -4.749 53.647 1.00 90.31 89 MET A O 1
ATOM 682 N N . THR A 1 90 ? -29.540 -3.703 51.716 1.00 89.06 90 THR A N 1
ATOM 683 C CA . THR A 1 90 ? -29.295 -2.387 52.326 1.00 89.06 90 THR A CA 1
ATOM 684 C C . THR A 1 90 ? -30.519 -1.468 52.250 1.00 89.06 90 THR A C 1
ATOM 686 O O . THR A 1 90 ? -31.102 -1.334 51.176 1.00 89.06 90 THR A O 1
ATOM 689 N N . PRO A 1 91 ? -30.874 -0.752 53.337 1.00 85.38 91 PRO A N 1
ATOM 690 C CA . PRO A 1 91 ? -31.903 0.289 53.298 1.00 85.38 91 PRO A CA 1
ATOM 691 C C . PRO A 1 91 ? -31.588 1.410 52.292 1.00 85.38 91 PRO A C 1
ATOM 693 O O . PRO A 1 91 ? -30.423 1.673 51.971 1.00 85.38 91 PRO A O 1
ATOM 696 N N . HIS A 1 92 ? -32.623 2.119 51.827 1.00 75.56 92 HIS A N 1
ATOM 697 C CA . HIS A 1 92 ? -32.468 3.248 50.904 1.00 75.56 92 HIS A CA 1
ATOM 698 C C . HIS A 1 92 ? -31.462 4.286 51.436 1.00 75.56 92 HIS A C 1
ATOM 700 O O . HIS A 1 92 ? -31.559 4.738 52.573 1.00 75.56 92 HIS A O 1
ATOM 706 N N . GLY A 1 93 ? -30.492 4.663 50.595 1.00 78.94 93 GLY A N 1
ATOM 707 C CA . GLY A 1 93 ? -29.457 5.657 50.913 1.00 78.94 93 GLY A CA 1
ATOM 708 C C . GLY A 1 93 ? -28.179 5.106 51.564 1.00 78.94 93 GLY A C 1
ATOM 709 O O . GLY A 1 93 ? -27.156 5.783 51.535 1.00 78.94 93 GLY A O 1
ATOM 710 N N . GLU A 1 94 ? -28.178 3.871 52.078 1.00 88.69 94 GLU A N 1
ATOM 711 C CA . GLU A 1 94 ? -26.998 3.276 52.737 1.00 88.69 94 GLU A CA 1
ATOM 712 C C . GLU A 1 94 ? -26.057 2.544 51.764 1.00 88.69 94 GLU A C 1
ATOM 714 O O . GLU A 1 94 ? -24.859 2.413 52.027 1.00 88.69 94 GLU A O 1
ATOM 719 N N . PHE A 1 95 ? -26.569 2.093 50.613 1.00 89.38 95 PHE A N 1
ATOM 720 C CA . PHE A 1 95 ? -25.791 1.346 49.617 1.00 89.38 95 PHE A CA 1
ATOM 721 C C . PHE A 1 95 ? -24.546 2.107 49.142 1.00 89.38 95 PHE A C 1
ATOM 723 O O . PHE A 1 95 ? -23.457 1.539 49.084 1.00 89.38 95 PHE A O 1
ATOM 730 N N . GLN A 1 96 ? -24.684 3.403 48.856 1.00 89.75 96 GLN A N 1
ATOM 731 C CA . GLN A 1 96 ? -23.588 4.217 48.332 1.00 89.75 96 GLN A CA 1
ATOM 732 C C . GLN A 1 96 ? -22.402 4.273 49.305 1.00 89.75 96 GLN A C 1
ATOM 734 O O . GLN A 1 96 ? -21.267 4.024 48.906 1.00 89.75 96 GLN A O 1
ATOM 739 N N . ARG A 1 97 ? -22.668 4.483 50.600 1.00 91.44 97 ARG A N 1
ATOM 740 C CA . ARG A 1 97 ? -21.629 4.481 51.643 1.00 91.44 97 ARG A CA 1
ATOM 741 C C . ARG A 1 97 ? -20.907 3.137 51.725 1.00 91.44 97 ARG A C 1
ATOM 743 O O . ARG A 1 97 ? -19.694 3.085 51.907 1.00 91.44 97 ARG A O 1
ATOM 750 N N . ARG A 1 98 ? -21.642 2.028 51.585 1.00 92.62 98 ARG A N 1
ATOM 751 C CA . ARG A 1 98 ? -21.073 0.667 51.598 1.00 92.62 98 ARG A CA 1
ATOM 752 C C . ARG A 1 98 ? -20.163 0.431 50.395 1.00 92.62 98 ARG A C 1
ATOM 754 O O . ARG A 1 98 ? -19.092 -0.142 50.559 1.00 92.62 98 ARG A O 1
ATOM 761 N N . VAL A 1 99 ? -20.569 0.894 49.216 1.00 93.44 99 VAL A N 1
ATOM 762 C CA . VAL A 1 99 ? -19.777 0.820 47.980 1.00 93.44 99 VAL A CA 1
ATOM 763 C C . VAL A 1 99 ? -18.487 1.637 48.095 1.00 93.44 99 VAL A C 1
ATOM 765 O O . VAL A 1 99 ? -17.420 1.132 47.744 1.00 93.44 99 VAL A O 1
ATOM 768 N N . GLU A 1 100 ? -18.566 2.848 48.649 1.00 92.94 100 GLU A N 1
ATOM 769 C CA . GLU A 1 100 ? -17.401 3.706 48.894 1.00 92.94 100 GLU A CA 1
ATOM 770 C C . GLU A 1 100 ? -16.413 3.056 49.880 1.00 92.94 100 GLU A C 1
ATOM 772 O O . GLU A 1 100 ? -15.212 3.039 49.619 1.00 92.94 100 GLU A O 1
ATOM 777 N N . MET A 1 101 ? -16.899 2.420 50.957 1.00 93.25 101 MET A N 1
ATOM 778 C CA . MET A 1 101 ? -16.048 1.664 51.896 1.00 93.25 101 MET A CA 1
ATOM 779 C C . MET A 1 101 ? -15.356 0.448 51.262 1.00 93.25 101 MET A C 1
ATOM 781 O O . MET A 1 101 ? -14.292 0.044 51.721 1.00 93.25 101 MET A O 1
ATOM 785 N N . LEU A 1 102 ? -15.939 -0.135 50.212 1.00 94.38 102 LEU A N 1
ATOM 786 C CA . LEU A 1 102 ? -15.325 -1.218 49.435 1.00 94.38 102 LEU A CA 1
ATOM 787 C C . LEU A 1 102 ? -14.307 -0.706 48.399 1.00 94.38 102 LEU A C 1
ATOM 789 O O . LEU A 1 102 ? -13.710 -1.511 47.688 1.00 94.38 102 LEU A O 1
ATOM 793 N N . GLY A 1 103 ? -14.102 0.613 48.303 1.00 93.44 103 GLY A N 1
ATOM 794 C CA . GLY A 1 103 ? -13.146 1.234 47.386 1.00 93.44 103 GLY A CA 1
ATOM 795 C C . GLY A 1 103 ? -13.656 1.386 45.952 1.00 93.44 103 GLY A C 1
ATOM 796 O O . GLY A 1 103 ? -12.865 1.625 45.039 1.00 93.44 103 GLY A O 1
ATOM 797 N N . PHE A 1 104 ? -14.964 1.252 45.722 1.00 90.31 104 PHE A N 1
ATOM 798 C CA . PHE A 1 104 ? -15.560 1.457 44.405 1.00 90.31 104 PHE A CA 1
ATOM 799 C C . PHE A 1 104 ? -16.140 2.865 44.271 1.00 90.31 104 PHE A C 1
ATOM 801 O O . PHE A 1 104 ? -16.755 3.394 45.194 1.00 90.31 104 PHE A O 1
ATOM 808 N N . SER A 1 105 ? -16.030 3.441 43.071 1.00 90.94 105 SER A N 1
ATOM 809 C CA . SER A 1 105 ? -16.916 4.542 42.697 1.00 90.94 105 SER A CA 1
ATOM 810 C C . SER A 1 105 ? -18.320 4.000 42.437 1.00 90.94 105 SER A C 1
ATOM 812 O O . SER A 1 105 ? -18.486 2.896 41.908 1.00 90.94 105 SER A O 1
ATOM 814 N N . ASP A 1 106 ? -19.329 4.807 42.737 1.00 83.88 106 ASP A N 1
ATOM 815 C CA . ASP A 1 106 ? -20.733 4.504 42.465 1.00 83.88 106 ASP A CA 1
ATOM 816 C C . ASP A 1 106 ? -20.969 4.122 40.985 1.00 83.88 106 ASP A C 1
ATOM 818 O O . ASP A 1 106 ? -21.625 3.126 40.672 1.00 83.88 106 ASP A O 1
ATOM 822 N N . ARG A 1 107 ? -20.304 4.817 40.049 1.00 88.12 107 ARG A N 1
ATOM 823 C CA . ARG A 1 107 ? -20.331 4.487 38.613 1.00 88.12 107 ARG A CA 1
ATOM 824 C C . ARG A 1 107 ? -19.730 3.111 38.315 1.00 88.12 107 ARG A C 1
ATOM 826 O O . ARG A 1 107 ? -20.298 2.354 37.530 1.00 88.12 107 ARG A O 1
ATOM 833 N N . THR A 1 108 ? -18.593 2.773 38.922 1.00 89.62 108 THR A N 1
ATOM 834 C CA . THR A 1 108 ? -17.938 1.468 38.732 1.00 89.62 108 THR A CA 1
ATOM 835 C C . THR A 1 108 ? -18.819 0.338 39.256 1.00 89.62 108 THR A C 1
ATOM 837 O O . THR A 1 108 ? -19.035 -0.645 38.547 1.00 89.62 108 THR A O 1
ATOM 840 N N . ALA A 1 109 ? -19.379 0.501 40.456 1.00 90.25 109 ALA A N 1
ATOM 841 C CA . ALA A 1 109 ? -20.258 -0.488 41.062 1.00 90.25 109 ALA A CA 1
ATOM 842 C C . ALA A 1 109 ? -21.501 -0.744 40.201 1.00 90.25 109 ALA A C 1
ATOM 844 O O . ALA A 1 109 ? -21.805 -1.898 39.900 1.00 90.25 109 ALA A O 1
ATOM 845 N N . ARG A 1 110 ? -22.161 0.315 39.709 1.00 89.25 110 ARG A N 1
ATOM 846 C CA . ARG A 1 110 ? -23.306 0.177 38.794 1.00 89.25 110 ARG A CA 1
ATOM 847 C C . ARG A 1 110 ? -22.952 -0.570 37.515 1.00 89.25 110 ARG A C 1
ATOM 849 O O . ARG A 1 110 ? -23.690 -1.472 37.132 1.00 89.25 110 ARG A O 1
ATOM 856 N N . ARG A 1 111 ? -21.811 -0.265 36.890 1.00 90.88 111 ARG A N 1
ATOM 857 C CA . ARG A 1 111 ? -21.364 -0.962 35.672 1.00 90.88 111 ARG A CA 1
ATOM 858 C C . ARG A 1 111 ? -21.125 -2.454 35.915 1.00 90.88 111 ARG A C 1
ATOM 860 O O . ARG A 1 111 ? -21.500 -3.275 35.083 1.00 90.88 111 ARG A O 1
ATOM 867 N N . PHE A 1 112 ? -20.550 -2.823 37.061 1.00 92.88 112 PHE A N 1
ATOM 868 C CA . PHE A 1 112 ? -20.340 -4.232 37.418 1.00 92.88 112 PHE A CA 1
ATOM 869 C C . PHE A 1 112 ? -21.680 -4.947 37.629 1.00 92.88 112 PHE A C 1
ATOM 871 O O . PHE A 1 112 ? -21.876 -6.057 37.136 1.00 92.88 112 PHE A O 1
ATOM 878 N N . MET A 1 113 ? -22.618 -4.297 38.322 1.00 92.00 113 MET A N 1
ATOM 879 C CA . MET A 1 113 ? -23.971 -4.814 38.538 1.00 92.00 113 MET A CA 1
ATOM 880 C C . MET A 1 113 ? -24.726 -4.993 37.215 1.00 92.00 113 MET A C 1
ATOM 882 O O . MET A 1 113 ? -25.265 -6.067 36.969 1.00 92.00 113 MET A O 1
ATOM 886 N N . GLN A 1 114 ? -24.718 -3.988 36.335 1.00 89.62 114 GLN A N 1
ATOM 887 C CA . GLN A 1 114 ? -25.340 -4.053 35.006 1.00 89.62 114 GLN A CA 1
ATOM 888 C C . GLN A 1 114 ? -24.763 -5.203 34.172 1.00 89.62 114 GLN A C 1
ATOM 890 O O . GLN A 1 114 ? -25.519 -5.991 33.605 1.00 89.62 114 GLN A O 1
ATOM 895 N N . ALA A 1 115 ? -23.435 -5.353 34.147 1.00 89.56 115 ALA A N 1
ATOM 896 C CA . ALA A 1 115 ? -22.783 -6.447 33.435 1.00 89.56 115 ALA A CA 1
ATOM 897 C C . ALA A 1 115 ? -23.188 -7.824 33.986 1.00 89.56 115 ALA A C 1
ATOM 899 O O . ALA A 1 115 ? -23.499 -8.729 33.211 1.00 89.56 115 ALA A O 1
ATOM 900 N N . ALA A 1 116 ? -23.263 -7.972 35.312 1.00 89.94 116 ALA A N 1
ATOM 901 C CA . ALA A 1 116 ? -23.731 -9.201 35.950 1.00 89.94 116 ALA A CA 1
ATOM 902 C C . ALA A 1 116 ? -25.193 -9.523 35.597 1.00 89.94 116 ALA A C 1
ATOM 904 O O . ALA A 1 116 ? -25.499 -10.667 35.252 1.00 89.94 116 ALA A O 1
ATOM 905 N N . VAL A 1 117 ? -26.084 -8.523 35.613 1.00 88.38 117 VAL A N 1
ATOM 906 C CA . VAL A 1 117 ? -27.486 -8.693 35.196 1.00 88.38 117 VAL A CA 1
ATOM 907 C C . VAL A 1 117 ? -27.565 -9.123 33.731 1.00 88.38 117 VAL A C 1
ATOM 909 O O . VAL A 1 117 ? -28.260 -10.088 33.419 1.00 88.38 117 VAL A O 1
ATOM 912 N N . LYS A 1 118 ? -26.842 -8.460 32.825 1.00 85.00 118 LYS A N 1
ATOM 913 C CA . LYS A 1 118 ? -26.887 -8.773 31.389 1.00 85.00 118 LYS A CA 1
ATOM 914 C C . LYS A 1 118 ? -26.357 -10.171 31.074 1.00 85.00 118 LYS A C 1
ATOM 916 O O . LYS A 1 118 ? -27.013 -10.907 30.340 1.00 85.00 118 LYS A O 1
ATOM 921 N N . VAL A 1 119 ? -25.248 -10.584 31.694 1.00 87.31 119 VAL A N 1
ATOM 922 C CA . VAL A 1 119 ? -24.738 -11.963 31.581 1.00 87.31 119 VAL A CA 1
ATOM 923 C C . VAL A 1 119 ? -25.749 -12.979 32.109 1.00 87.31 119 VAL A C 1
ATOM 925 O O . VAL A 1 119 ? -25.933 -14.024 31.495 1.00 87.31 119 VAL A O 1
ATOM 928 N N . SER A 1 120 ? -26.441 -12.678 33.213 1.00 84.31 120 SER A N 1
ATOM 929 C CA . SER A 1 120 ? -27.449 -13.595 33.764 1.00 84.31 120 SER A CA 1
ATOM 930 C C . SER A 1 120 ? -28.687 -13.761 32.873 1.00 84.31 120 SER A C 1
ATOM 932 O O . SER A 1 120 ? -29.353 -14.789 32.945 1.00 84.31 120 SER A O 1
ATOM 934 N N . LYS A 1 121 ? -28.989 -12.767 32.026 1.00 81.88 121 LYS A N 1
ATOM 935 C CA . LYS A 1 121 ? -30.176 -12.742 31.157 1.00 81.88 121 LYS A CA 1
ATOM 936 C C . LYS A 1 121 ? -29.906 -13.214 29.725 1.00 81.88 121 LYS A C 1
ATOM 938 O O . LYS A 1 121 ? -30.853 -13.569 29.032 1.00 81.88 121 LYS A O 1
ATOM 943 N N . SER A 1 122 ? -28.652 -13.207 29.268 1.00 81.88 122 SER A N 1
ATOM 944 C CA . SER A 1 122 ? -28.290 -13.538 27.886 1.00 81.88 122 SER A CA 1
ATOM 945 C C . SER A 1 122 ? -27.189 -14.591 27.820 1.00 81.88 122 SER A C 1
ATOM 947 O O . SER A 1 122 ? -26.034 -14.332 28.164 1.00 81.88 122 SER A O 1
ATOM 949 N N . ALA A 1 123 ? -27.539 -15.766 27.289 1.00 81.62 123 ALA A N 1
ATOM 950 C CA . ALA A 1 123 ? -26.585 -16.840 27.022 1.00 81.62 123 ALA A CA 1
ATOM 951 C C . ALA A 1 123 ? -25.470 -16.386 26.063 1.00 81.62 123 ALA A C 1
ATOM 953 O O . ALA A 1 123 ? -24.306 -16.724 26.264 1.00 81.62 123 ALA A O 1
ATOM 954 N N . THR A 1 124 ? -25.797 -15.554 25.071 1.00 80.75 124 THR A N 1
ATOM 955 C CA . THR A 1 124 ? -24.820 -14.993 24.129 1.00 80.75 124 THR A CA 1
ATOM 956 C C . THR A 1 124 ? -23.800 -14.106 24.842 1.00 80.75 124 THR A C 1
ATOM 958 O O . THR A 1 124 ? -22.598 -14.256 24.636 1.00 80.75 124 THR A O 1
ATOM 961 N N . VAL A 1 125 ? -24.252 -13.221 25.738 1.00 80.94 125 VAL A N 1
ATOM 962 C CA . VAL A 1 125 ? -23.355 -12.342 26.510 1.00 80.94 125 VAL A CA 1
ATOM 963 C C . VAL A 1 125 ? -22.522 -13.146 27.514 1.00 80.94 125 VAL A C 1
ATOM 965 O O . VAL A 1 125 ? -21.359 -12.819 27.748 1.00 80.94 125 VAL A O 1
ATOM 968 N N . ALA A 1 126 ? -23.068 -14.236 28.060 1.00 79.38 126 ALA A N 1
ATOM 969 C CA . ALA A 1 126 ? -22.323 -15.159 28.912 1.00 79.38 126 ALA A CA 1
ATOM 970 C C . ALA A 1 126 ? -21.186 -15.871 28.158 1.00 79.38 126 ALA A C 1
ATOM 972 O O . ALA A 1 126 ? -20.077 -15.970 28.682 1.00 79.38 126 ALA A O 1
ATOM 973 N N . VAL A 1 127 ? -21.421 -16.306 26.915 1.00 85.06 127 VAL A N 1
ATOM 974 C CA . VAL A 1 127 ? -20.363 -16.867 26.055 1.00 85.06 127 VAL A CA 1
ATOM 975 C C . VAL A 1 127 ? -19.298 -15.811 25.753 1.00 85.06 127 VAL A C 1
ATOM 977 O O . VAL A 1 127 ? -18.105 -16.087 25.890 1.00 85.06 127 VAL A O 1
ATOM 980 N N . LEU A 1 128 ? -19.712 -14.582 25.426 1.00 81.75 128 LEU A N 1
ATOM 981 C CA . LEU A 1 128 ? -18.793 -13.469 25.172 1.00 81.75 128 LEU A CA 1
ATOM 982 C C . LEU A 1 128 ? -17.916 -13.152 26.391 1.00 81.75 128 LEU A C 1
ATOM 984 O O . LEU A 1 128 ? -16.722 -12.901 26.232 1.00 81.75 128 LEU A O 1
ATOM 988 N N . ALA A 1 129 ? -18.451 -13.232 27.612 1.00 79.75 129 ALA A N 1
ATOM 989 C CA . ALA A 1 129 ? -17.673 -13.021 28.834 1.00 79.75 129 ALA A CA 1
ATOM 990 C C . ALA A 1 129 ? -16.477 -13.984 28.963 1.00 79.75 129 ALA A C 1
ATOM 992 O O . ALA A 1 129 ? -15.430 -13.589 29.472 1.00 79.75 129 ALA A O 1
ATOM 993 N N . GLY A 1 130 ? -16.600 -15.217 28.457 1.00 79.62 130 GLY A N 1
ATOM 994 C CA . GLY A 1 130 ? -15.507 -16.197 28.431 1.00 79.62 130 GLY A CA 1
ATOM 995 C C . GLY A 1 130 ? -14.489 -15.992 27.301 1.00 79.62 130 GLY A C 1
ATOM 996 O O . GLY A 1 130 ? -13.409 -16.584 27.333 1.00 79.62 130 GLY A O 1
ATOM 997 N N . GLN A 1 131 ? -14.818 -15.168 26.303 1.00 83.12 131 GLN A N 1
ATOM 998 C CA . GLN A 1 131 ? -13.999 -14.927 25.109 1.00 83.12 131 GLN A CA 1
ATOM 999 C C . GLN A 1 131 ? -13.285 -13.569 25.126 1.00 83.12 131 GLN A C 1
ATOM 1001 O O . GLN A 1 131 ? -12.275 -13.389 24.440 1.00 83.12 131 GLN A O 1
ATOM 1006 N N . VAL A 1 132 ? -13.783 -12.605 25.903 1.00 81.12 132 VAL A N 1
ATOM 1007 C CA . VAL A 1 132 ? -13.198 -11.266 25.967 1.00 81.12 132 VAL A CA 1
ATOM 1008 C C . VAL A 1 132 ? -11.900 -11.265 26.782 1.00 81.12 132 VAL A C 1
ATOM 1010 O O . VAL A 1 132 ? -11.823 -11.763 27.901 1.00 81.12 132 VAL A O 1
ATOM 1013 N N . LYS A 1 133 ? -10.864 -10.645 26.209 1.00 79.75 133 LYS A N 1
ATOM 1014 C CA . LYS A 1 133 ? -9.494 -10.600 26.749 1.00 79.75 133 LYS A CA 1
ATOM 1015 C C . LYS A 1 133 ? -9.242 -9.444 27.731 1.00 79.75 133 LYS A C 1
ATOM 1017 O O . LYS A 1 133 ? -8.139 -9.303 28.245 1.00 79.75 133 LYS A O 1
ATOM 1022 N N . SER A 1 134 ? -10.230 -8.577 27.968 1.00 83.94 134 SER A N 1
ATOM 1023 C CA . SER A 1 134 ? -10.091 -7.389 28.821 1.00 83.94 134 SER A CA 1
ATOM 1024 C C . SER A 1 134 ? -11.384 -7.060 29.562 1.00 83.94 134 SER A C 1
ATOM 1026 O O . SER A 1 134 ? -12.428 -6.851 28.947 1.00 83.94 134 SER A O 1
ATOM 1028 N N . ALA A 1 135 ? -11.292 -6.922 30.887 1.00 81.81 135 ALA A N 1
ATOM 1029 C CA . ALA A 1 135 ? -12.407 -6.514 31.740 1.00 81.81 135 ALA A CA 1
ATOM 1030 C C . ALA A 1 135 ? -12.974 -5.136 31.359 1.00 81.81 135 ALA A C 1
ATOM 1032 O O . ALA A 1 135 ? -14.188 -4.941 31.374 1.00 81.81 135 ALA A O 1
ATOM 1033 N N . LYS A 1 136 ? -12.109 -4.193 30.959 1.00 85.44 136 LYS A N 1
ATOM 1034 C CA . LYS A 1 136 ? -12.536 -2.865 30.498 1.00 85.44 136 LYS A CA 1
ATOM 1035 C C . LYS A 1 136 ? -13.336 -2.961 29.198 1.00 85.44 136 LYS A C 1
ATOM 1037 O O . LYS A 1 136 ? -14.420 -2.395 29.126 1.00 85.44 136 LYS A O 1
ATOM 1042 N N . ALA A 1 137 ? -12.822 -3.703 28.215 1.00 83.25 137 ALA A N 1
ATOM 1043 C CA . ALA A 1 137 ? -13.490 -3.879 26.925 1.00 83.25 137 ALA A CA 1
ATOM 1044 C C . ALA A 1 137 ? -14.835 -4.602 27.082 1.00 83.25 137 ALA A C 1
ATOM 1046 O O . ALA A 1 137 ? -15.830 -4.198 26.489 1.00 83.25 137 ALA A O 1
ATOM 1047 N N . PHE A 1 138 ? -14.883 -5.628 27.939 1.00 85.75 138 PHE A N 1
ATOM 1048 C CA . PHE A 1 138 ? -16.121 -6.332 28.261 1.00 85.75 138 PHE A CA 1
ATOM 1049 C C . PHE A 1 138 ? -17.162 -5.394 28.882 1.00 85.75 138 PHE A C 1
ATOM 1051 O O . PHE A 1 138 ? -18.314 -5.365 28.457 1.00 85.75 138 PHE A O 1
ATOM 1058 N N . LEU A 1 139 ? -16.752 -4.589 29.866 1.00 83.50 139 LEU A N 1
ATOM 1059 C CA . LEU A 1 139 ? -17.643 -3.621 30.489 1.00 83.50 139 LEU A CA 1
ATOM 1060 C C . LEU A 1 139 ? -18.135 -2.569 29.510 1.00 83.50 139 LEU A C 1
ATOM 1062 O O . LEU A 1 139 ? -19.297 -2.198 29.578 1.00 83.50 139 LEU A O 1
ATOM 1066 N N . GLU A 1 140 ? -17.282 -2.045 28.636 1.00 84.25 140 GLU A N 1
ATOM 1067 C CA . GLU A 1 140 ? -17.721 -1.095 27.614 1.00 84.25 140 GLU A CA 1
ATOM 1068 C C . GLU A 1 140 ? -18.773 -1.736 26.708 1.00 84.25 140 GLU A C 1
ATOM 1070 O O . GLU A 1 140 ? -19.877 -1.209 26.643 1.00 84.25 140 GLU A O 1
ATOM 1075 N N . LEU A 1 141 ? -18.511 -2.919 26.154 1.00 77.94 141 LEU A N 1
ATOM 1076 C CA . LEU A 1 141 ? -19.464 -3.620 25.292 1.00 77.94 141 LEU A CA 1
ATOM 1077 C C . LEU A 1 141 ? -20.825 -3.860 25.963 1.00 77.94 141 LEU A C 1
ATOM 1079 O O . LEU A 1 141 ? -21.864 -3.680 25.347 1.00 77.94 141 LEU A O 1
ATOM 1083 N N . VAL A 1 142 ? -20.829 -4.274 27.231 1.00 76.00 142 VAL A N 1
ATOM 1084 C CA . VAL A 1 142 ? -22.062 -4.716 27.896 1.00 76.00 142 VAL A CA 1
ATOM 1085 C C . VAL A 1 142 ? -22.811 -3.559 28.572 1.00 76.00 142 VAL A C 1
ATOM 1087 O O . VAL A 1 142 ? -24.022 -3.644 28.762 1.00 76.00 142 VAL A O 1
ATOM 1090 N N . THR A 1 143 ? -22.142 -2.457 28.929 1.00 73.75 143 THR A N 1
ATOM 1091 C CA . THR A 1 143 ? -22.770 -1.339 29.673 1.00 73.75 143 THR A CA 1
ATOM 1092 C C . THR A 1 143 ? -23.140 -0.123 28.825 1.00 73.75 143 THR A C 1
ATOM 1094 O O . THR A 1 143 ? -23.781 0.772 29.363 1.00 73.75 143 THR A O 1
ATOM 1097 N N . HIS A 1 144 ? -22.795 -0.081 27.532 1.00 66.69 144 HIS A N 1
ATOM 1098 C CA . HIS A 1 144 ? -23.136 1.061 26.667 1.00 66.69 144 HIS A CA 1
ATOM 1099 C C . HIS A 1 144 ? -24.621 1.148 26.268 1.00 66.69 144 HIS A C 1
ATOM 1101 O O . HIS A 1 144 ? -25.060 2.236 25.918 1.00 66.69 144 HIS A O 1
ATOM 1107 N N . ASP A 1 145 ? -25.403 0.067 26.371 1.00 55.62 145 ASP A N 1
ATOM 1108 C CA . ASP A 1 145 ? -26.681 0.017 25.638 1.00 55.62 145 ASP A CA 1
ATOM 1109 C C . ASP A 1 145 ? -27.961 0.519 26.335 1.00 55.62 145 ASP A C 1
ATOM 1111 O O . ASP A 1 145 ? -28.950 0.613 25.625 1.00 55.62 145 ASP A O 1
ATOM 1115 N N . ASP A 1 146 ? -28.037 0.854 27.638 1.00 56.59 146 ASP A N 1
ATOM 1116 C CA . ASP A 1 146 ? -29.393 0.941 28.251 1.00 56.59 146 ASP A CA 1
ATOM 1117 C C . ASP A 1 146 ? -29.790 2.078 29.207 1.00 56.59 146 ASP A C 1
ATOM 1119 O O . ASP A 1 146 ? -30.983 2.193 29.447 1.00 56.59 146 ASP A O 1
ATOM 1123 N N . ASP A 1 147 ? -28.943 2.966 29.735 1.00 47.62 147 ASP A N 1
ATOM 1124 C CA . ASP A 1 147 ? -29.446 3.915 30.754 1.00 47.62 147 ASP A CA 1
ATOM 1125 C C . ASP A 1 147 ? -28.922 5.352 30.556 1.00 47.62 147 ASP A C 1
ATOM 1127 O O . ASP A 1 147 ? -27.897 5.709 31.135 1.00 47.62 147 ASP A O 1
ATOM 1131 N N . ALA A 1 148 ? -29.661 6.161 29.769 1.00 46.69 148 ALA A N 1
ATOM 1132 C CA . ALA A 1 148 ? -29.924 7.612 29.959 1.00 46.69 148 ALA A CA 1
ATOM 1133 C C . ALA A 1 148 ? -29.748 8.593 28.769 1.00 46.69 148 ALA A C 1
ATOM 1135 O O . ALA A 1 148 ? -30.112 9.751 28.947 1.00 46.69 148 ALA A O 1
ATOM 1136 N N . ASP A 1 149 ? -29.303 8.198 27.568 1.00 45.44 149 ASP A N 1
ATOM 1137 C CA . ASP A 1 149 ? -28.995 9.184 26.497 1.00 45.44 149 ASP A CA 1
ATOM 1138 C C . ASP A 1 149 ? -29.673 8.946 25.126 1.00 45.44 149 ASP A C 1
ATOM 1140 O O . ASP A 1 149 ? -29.342 9.611 24.145 1.00 45.44 149 ASP A O 1
ATOM 1144 N N . ILE A 1 150 ? -30.660 8.050 25.012 1.00 50.22 150 ILE A N 1
ATOM 1145 C CA . ILE A 1 150 ? -31.250 7.709 23.697 1.00 50.22 150 ILE A CA 1
ATOM 1146 C C . ILE A 1 150 ? -32.046 8.872 23.066 1.00 50.22 150 ILE A C 1
ATOM 1148 O O . ILE A 1 150 ? -32.043 9.011 21.846 1.00 50.22 150 ILE A O 1
ATOM 1152 N N . GLU A 1 151 ? -32.647 9.766 23.856 1.00 48.91 151 GLU A N 1
ATOM 1153 C CA . GLU A 1 151 ? -33.398 10.911 23.305 1.00 48.91 151 GLU A CA 1
ATOM 1154 C C . GLU A 1 151 ? -32.521 12.110 22.904 1.00 48.91 151 GLU A C 1
ATOM 1156 O O . GLU A 1 151 ? -32.981 12.953 22.145 1.00 48.91 151 GLU A O 1
ATOM 1161 N N . ARG A 1 152 ? -31.250 12.190 23.333 1.00 51.56 152 ARG A N 1
ATOM 1162 C CA . ARG A 1 152 ? -30.321 13.251 22.879 1.00 51.56 152 ARG A CA 1
ATOM 1163 C C . ARG A 1 152 ? -29.383 12.802 21.765 1.00 51.56 152 ARG A C 1
ATOM 1165 O O . ARG A 1 152 ? -28.996 13.617 20.940 1.00 51.56 152 ARG A O 1
ATOM 1172 N N . VAL A 1 153 ? -29.042 11.516 21.693 1.00 52.16 153 VAL A N 1
ATOM 1173 C CA . VAL A 1 153 ? -28.122 10.988 20.667 1.00 52.16 153 VAL A CA 1
ATOM 1174 C C . VAL A 1 153 ? -28.726 11.031 19.258 1.00 52.16 153 VAL A C 1
ATOM 1176 O O . VAL A 1 153 ? -27.980 11.130 18.280 1.00 52.16 153 VAL A O 1
ATOM 1179 N N . ALA A 1 154 ? -30.058 11.012 19.144 1.00 57.50 154 ALA A N 1
ATOM 1180 C CA . ALA A 1 154 ? -30.760 11.137 17.867 1.00 57.50 154 ALA A CA 1
ATOM 1181 C C . ALA A 1 154 ? -30.607 12.526 17.208 1.00 57.50 154 ALA A C 1
ATOM 1183 O O . ALA A 1 154 ? -30.755 12.619 15.994 1.00 57.50 154 ALA A O 1
ATOM 1184 N N . GLU A 1 155 ? -30.264 13.567 17.977 1.00 56.31 155 GLU A N 1
ATOM 1185 C CA . GLU A 1 155 ? -30.073 14.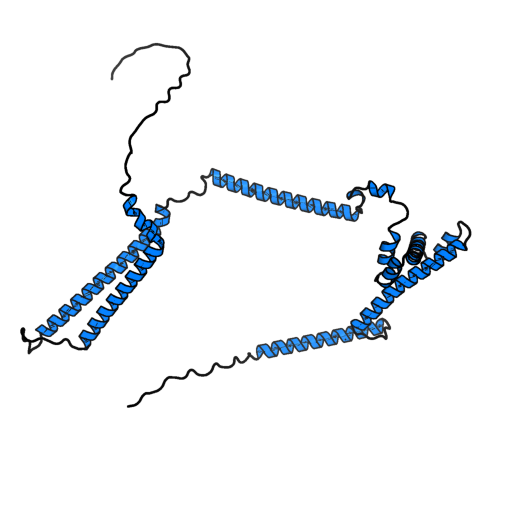950 17.497 1.00 56.31 155 GLU A CA 1
ATOM 1186 C C . GLU A 1 155 ? -28.601 15.403 17.502 1.00 56.31 155 GLU A C 1
ATOM 1188 O O . GLU A 1 155 ? -28.304 16.526 17.111 1.00 56.31 155 GLU A O 1
ATOM 1193 N N . MET A 1 156 ? -27.670 14.553 17.948 1.00 52.38 156 MET A N 1
ATOM 1194 C CA . MET A 1 156 ? -26.240 14.871 17.928 1.00 52.38 156 MET A CA 1
ATOM 1195 C C . MET A 1 156 ? -25.671 14.649 16.529 1.00 52.38 156 MET A C 1
ATOM 1197 O O . MET A 1 156 ? -25.588 13.499 16.080 1.00 52.38 156 MET A O 1
ATOM 1201 N N . ASP A 1 157 ? -25.216 15.726 15.893 1.00 64.31 157 ASP A N 1
ATOM 1202 C CA . ASP A 1 157 ? -24.437 15.638 14.663 1.00 64.31 157 ASP A CA 1
ATOM 1203 C C . ASP A 1 157 ? -23.053 15.034 14.956 1.00 64.31 157 ASP A C 1
ATOM 1205 O O . ASP A 1 157 ? -22.596 14.954 16.102 1.00 64.31 157 ASP A O 1
ATOM 1209 N N . ASP A 1 158 ? -22.343 14.593 13.918 1.00 68.94 158 ASP A N 1
ATOM 1210 C CA . ASP A 1 158 ? -21.038 13.935 14.075 1.00 68.94 158 ASP A CA 1
ATOM 1211 C C . ASP A 1 158 ? -20.016 14.802 14.836 1.00 68.94 158 ASP A C 1
ATOM 1213 O O . ASP A 1 158 ? -19.152 14.276 15.538 1.00 68.94 158 ASP A O 1
ATOM 1217 N N . VAL A 1 159 ? -20.162 16.129 14.769 1.00 69.12 159 VAL A N 1
ATOM 1218 C CA . VAL A 1 159 ? -19.364 17.114 15.516 1.00 69.12 159 VAL A CA 1
ATOM 1219 C C . VAL A 1 159 ? -19.649 17.055 17.021 1.00 69.12 159 VAL A C 1
ATOM 1221 O O . VAL A 1 159 ? -18.712 17.091 17.818 1.00 69.12 159 VAL A O 1
ATOM 1224 N N . ASP A 1 160 ? -20.913 16.900 17.420 1.00 64.44 160 ASP A N 1
ATOM 1225 C CA . ASP A 1 160 ? -21.326 16.817 18.828 1.00 64.44 160 ASP A CA 1
ATOM 1226 C C . ASP A 1 160 ? -20.884 15.499 19.476 1.00 64.44 160 ASP A C 1
ATOM 1228 O O . ASP A 1 160 ? -20.685 15.414 20.690 1.00 64.44 160 ASP A O 1
ATOM 1232 N N . ARG A 1 161 ? -20.696 14.459 18.656 1.00 65.88 161 ARG A N 1
ATOM 1233 C CA . ARG A 1 161 ? -20.205 13.136 19.071 1.00 65.88 161 ARG A CA 1
ATOM 1234 C C . ARG A 1 161 ? -18.682 13.078 19.210 1.00 65.88 161 ARG A C 1
ATOM 1236 O O . ARG A 1 161 ? -18.156 12.114 19.770 1.00 65.88 161 ARG A O 1
ATOM 1243 N N . MET A 1 162 ? -17.958 14.090 18.731 1.00 75.25 162 MET A N 1
ATOM 1244 C CA . MET A 1 162 ? -16.506 14.161 18.864 1.00 75.25 162 MET A CA 1
ATOM 1245 C C . MET A 1 162 ? -16.086 14.713 20.229 1.00 75.25 162 MET A C 1
ATOM 1247 O O . MET A 1 162 ? -16.504 15.776 20.679 1.00 75.25 162 MET A O 1
ATOM 1251 N N . SER A 1 163 ? -15.141 14.037 20.879 1.00 72.00 163 SER A N 1
ATOM 1252 C CA . SER A 1 163 ? -14.441 14.598 22.034 1.00 72.00 163 SER A CA 1
ATOM 1253 C C . SER A 1 163 ? -13.632 15.842 21.643 1.00 72.00 163 SER A C 1
ATOM 1255 O O . SER A 1 163 ? -13.152 15.971 20.517 1.00 72.00 163 SER A O 1
ATOM 1257 N N . ALA A 1 164 ? -13.342 16.722 22.605 1.00 74.25 164 ALA A N 1
ATOM 1258 C CA . ALA A 1 164 ? -12.490 17.895 22.375 1.00 74.25 164 ALA A CA 1
ATOM 1259 C C . ALA A 1 164 ? -11.082 17.545 21.840 1.00 74.25 164 ALA A C 1
ATOM 1261 O O . ALA A 1 164 ? -10.386 18.408 21.307 1.00 74.25 164 ALA A O 1
ATOM 1262 N N . SER A 1 165 ? -10.620 16.301 22.008 1.00 74.62 165 SER A N 1
ATOM 1263 C CA . SER A 1 165 ? -9.386 15.820 21.377 1.00 74.62 165 SER A CA 1
ATOM 1264 C C . SER A 1 165 ? -9.603 15.491 19.900 1.00 74.62 165 SER A C 1
ATOM 1266 O O . SER A 1 165 ? -8.789 15.882 19.071 1.00 74.62 165 SER A O 1
ATOM 1268 N N . GLN A 1 166 ? -10.710 14.824 19.570 1.00 77.44 166 GLN A N 1
ATOM 1269 C CA . GLN A 1 166 ? -11.086 14.489 18.196 1.00 77.44 166 GLN A CA 1
ATOM 1270 C C . GLN A 1 166 ? -11.405 15.741 17.374 1.00 77.44 166 GLN A C 1
ATOM 1272 O O . GLN A 1 166 ? -10.934 15.837 16.252 1.00 77.44 166 GLN A O 1
ATOM 1277 N N . LEU A 1 167 ? -12.071 16.749 17.949 1.00 84.94 167 LEU A N 1
ATOM 1278 C CA . LEU A 1 167 ? -12.301 18.040 17.282 1.00 84.94 167 LEU A CA 1
ATOM 1279 C C . LEU A 1 167 ? -10.996 18.784 16.977 1.00 84.94 167 LEU A C 1
ATOM 1281 O O . LEU A 1 167 ? -10.841 19.366 15.907 1.00 84.94 167 LEU A O 1
ATOM 1285 N N . ARG A 1 168 ? -10.028 18.759 17.903 1.00 84.00 168 ARG A N 1
ATOM 1286 C CA . ARG A 1 168 ? -8.707 19.363 17.661 1.00 84.00 168 ARG A CA 1
ATOM 1287 C C . ARG A 1 168 ? -7.938 18.621 16.580 1.00 84.00 168 ARG A C 1
ATOM 1289 O O . ARG A 1 168 ? -7.219 19.265 15.825 1.00 84.00 168 ARG A O 1
ATOM 1296 N N . GLU A 1 169 ? -8.070 17.302 16.520 1.00 87.81 169 GLU A N 1
ATOM 1297 C CA . GLU A 1 169 ? -7.407 16.493 15.503 1.00 87.81 169 GLU A CA 1
ATOM 1298 C C . GLU A 1 169 ? -8.054 16.672 14.128 1.00 87.81 169 GLU A C 1
ATOM 1300 O O . GLU A 1 169 ? -7.350 16.985 13.175 1.00 87.81 169 GLU A O 1
ATOM 1305 N N . ALA A 1 170 ? -9.384 16.622 14.049 1.00 85.50 170 ALA A N 1
ATOM 1306 C CA . ALA A 1 170 ? -10.144 16.911 12.838 1.00 85.50 170 ALA A CA 1
ATOM 1307 C C . ALA A 1 170 ? -9.844 18.321 12.310 1.00 85.50 170 ALA A C 1
ATOM 1309 O O . ALA A 1 170 ? -9.597 18.491 11.124 1.00 85.50 170 ALA A O 1
ATOM 1310 N N . LEU A 1 171 ? -9.746 19.329 13.187 1.00 90.50 171 LEU A N 1
ATOM 1311 C CA . LEU A 1 171 ? -9.366 20.689 12.792 1.00 90.50 171 LEU A CA 1
ATOM 1312 C C . LEU A 1 171 ? -7.911 20.784 12.304 1.00 90.50 171 LEU A C 1
ATOM 1314 O O . LEU A 1 171 ? -7.596 21.606 11.445 1.00 90.50 171 LEU A O 1
ATOM 1318 N N . ARG A 1 172 ? -6.986 19.989 12.858 1.00 89.94 172 ARG A N 1
ATOM 1319 C CA . ARG A 1 172 ? -5.603 19.938 12.354 1.00 89.94 172 ARG A CA 1
ATOM 1320 C C . ARG A 1 172 ? -5.539 19.268 10.988 1.00 89.94 172 ARG A C 1
ATOM 1322 O O . ARG A 1 172 ? -4.828 19.785 10.132 1.00 89.94 172 ARG A O 1
ATOM 1329 N N . GLN A 1 173 ? -6.274 18.175 10.804 1.00 88.69 173 GLN A N 1
ATOM 1330 C CA . GLN A 1 173 ? -6.376 17.455 9.537 1.00 88.69 173 GLN A CA 1
ATOM 1331 C C . GLN A 1 173 ? -7.019 18.333 8.466 1.00 88.69 173 GLN A C 1
ATOM 1333 O O . GLN A 1 173 ? -6.397 18.573 7.445 1.00 88.69 173 GLN A O 1
ATOM 1338 N N . GLU A 1 174 ? -8.163 18.956 8.746 1.00 90.38 174 GLU A N 1
ATOM 1339 C CA . GLU A 1 174 ? -8.851 19.850 7.806 1.00 90.38 174 GLU A CA 1
ATOM 1340 C C . GLU A 1 174 ? -7.983 21.058 7.419 1.00 90.38 174 GLU A C 1
ATOM 1342 O O . GLU A 1 174 ? -7.914 21.437 6.251 1.00 90.38 174 GLU A O 1
ATOM 1347 N N . ARG A 1 175 ? -7.196 21.604 8.357 1.00 90.38 175 ARG A N 1
ATOM 1348 C CA . ARG A 1 175 ? -6.190 22.633 8.045 1.00 90.38 175 ARG A CA 1
ATOM 1349 C C . ARG A 1 175 ? -5.038 22.116 7.187 1.00 90.38 175 ARG A C 1
ATOM 1351 O O . ARG A 1 175 ? -4.487 22.895 6.410 1.00 90.38 175 ARG A O 1
ATOM 1358 N N . GLN A 1 176 ? -4.607 20.870 7.365 1.00 89.88 176 GLN A N 1
ATOM 1359 C CA . GLN A 1 176 ? -3.573 20.256 6.528 1.00 89.88 176 GLN A CA 1
ATOM 1360 C C . GLN A 1 176 ? -4.112 19.963 5.129 1.00 89.88 176 GLN A C 1
ATOM 1362 O O . GLN A 1 176 ? -3.452 20.318 4.156 1.00 89.88 176 GLN A O 1
ATOM 1367 N N . ASP A 1 177 ? -5.326 19.432 5.033 1.00 85.56 177 ASP A N 1
ATOM 1368 C CA . ASP A 1 177 ? -6.009 19.146 3.778 1.00 85.56 177 ASP A CA 1
ATOM 1369 C C . ASP A 1 177 ? -6.279 20.438 3.010 1.00 85.56 177 ASP A C 1
ATOM 1371 O O . ASP A 1 177 ? -5.910 20.534 1.846 1.00 85.56 177 ASP A O 1
ATOM 1375 N N . ASN A 1 178 ? -6.787 21.489 3.658 1.00 89.44 178 ASN A N 1
ATOM 1376 C CA . ASN A 1 178 ? -6.956 22.799 3.023 1.00 89.44 178 ASN A CA 1
ATOM 1377 C C . ASN A 1 178 ? -5.633 23.393 2.538 1.00 89.44 178 ASN A C 1
ATOM 1379 O O . ASN A 1 178 ? -5.579 23.972 1.455 1.00 89.44 178 ASN A O 1
ATOM 1383 N N . LYS A 1 179 ? -4.546 23.251 3.308 1.00 91.56 179 LYS A N 1
ATOM 1384 C CA . LYS A 1 179 ? -3.215 23.680 2.854 1.00 91.56 179 LYS A CA 1
ATOM 1385 C C . LYS A 1 179 ? -2.756 22.878 1.642 1.00 91.56 179 LYS A C 1
ATOM 1387 O O . LYS A 1 179 ? -2.275 23.468 0.682 1.00 91.56 179 LYS A O 1
ATOM 1392 N N . TYR A 1 180 ? -2.939 21.562 1.663 1.00 89.81 180 TYR A N 1
ATOM 1393 C CA . TYR A 1 180 ? -2.588 20.683 0.555 1.00 89.81 180 TYR A CA 1
ATOM 1394 C C . TYR A 1 180 ? -3.406 20.999 -0.706 1.00 89.81 180 TYR A C 1
ATOM 1396 O O . TYR A 1 180 ? -2.839 21.134 -1.788 1.00 89.81 180 TYR A O 1
ATOM 1404 N N . GLN A 1 181 ? -4.717 21.209 -0.565 1.00 85.50 181 GLN A N 1
ATOM 1405 C CA . GLN A 1 181 ? -5.600 21.614 -1.659 1.00 85.50 181 GLN A CA 1
ATOM 1406 C C . GLN A 1 181 ? -5.235 23.001 -2.202 1.00 85.50 181 GLN A C 1
ATOM 1408 O O . GLN A 1 181 ? -5.199 23.197 -3.417 1.00 85.50 181 GLN A O 1
ATOM 1413 N N . ALA A 1 182 ? -4.882 23.954 -1.334 1.00 89.06 182 ALA A N 1
ATOM 1414 C CA . ALA A 1 182 ? -4.391 25.265 -1.754 1.00 89.06 182 ALA A CA 1
ATOM 1415 C C . ALA A 1 182 ? -3.057 25.163 -2.517 1.00 89.06 182 ALA A C 1
ATOM 1417 O O . ALA A 1 182 ? -2.884 25.824 -3.539 1.00 89.06 182 ALA A O 1
ATOM 1418 N N . GLU A 1 183 ? -2.129 24.308 -2.076 1.00 90.19 183 GLU A N 1
ATOM 1419 C CA . GLU A 1 183 ? -0.867 24.049 -2.778 1.00 90.19 183 GLU A CA 1
ATOM 1420 C C . GLU A 1 183 ? -1.068 23.359 -4.132 1.00 90.19 183 GLU A C 1
ATOM 1422 O O . GLU A 1 183 ? -0.380 23.698 -5.098 1.00 90.19 183 GLU A O 1
ATOM 1427 N N . LEU A 1 184 ? -1.987 22.393 -4.222 1.00 88.69 184 LEU A N 1
ATOM 1428 C CA . LEU A 1 184 ? -2.357 21.754 -5.485 1.00 88.69 184 LEU A CA 1
ATOM 1429 C C . LEU A 1 184 ? -2.955 22.773 -6.452 1.00 88.69 184 LEU A C 1
ATOM 1431 O O . LEU A 1 184 ? -2.461 22.901 -7.570 1.00 88.69 184 LEU A O 1
ATOM 1435 N N . THR A 1 185 ? -3.928 23.556 -5.989 1.00 88.38 185 THR A N 1
ATOM 1436 C CA . THR A 1 185 ? -4.574 24.602 -6.791 1.00 88.38 185 THR A CA 1
ATOM 1437 C C . THR A 1 185 ? -3.554 25.640 -7.269 1.00 88.38 185 THR A C 1
ATOM 1439 O O . THR A 1 185 ? -3.588 26.060 -8.423 1.00 88.38 185 THR A O 1
ATOM 1442 N N . ASP A 1 186 ? -2.589 26.034 -6.430 1.00 91.25 186 ASP A N 1
ATOM 1443 C CA . ASP A 1 186 ? -1.528 26.971 -6.820 1.00 91.25 186 ASP A CA 1
ATOM 1444 C C . ASP A 1 186 ? -0.550 26.358 -7.841 1.00 91.25 186 ASP A C 1
ATOM 1446 O O . ASP A 1 186 ? -0.130 27.033 -8.784 1.00 91.25 186 ASP A O 1
ATOM 1450 N N . LYS A 1 187 ? -0.218 25.063 -7.715 1.00 90.19 187 LYS A N 1
ATOM 1451 C CA . LYS A 1 187 ? 0.589 24.329 -8.710 1.00 90.19 187 LYS A CA 1
ATOM 1452 C C . LYS A 1 187 ? -0.142 24.196 -10.043 1.00 90.19 187 LYS A C 1
ATOM 1454 O O . LYS A 1 187 ? 0.478 24.387 -11.089 1.00 90.19 187 LYS A O 1
ATOM 1459 N N . GLU A 1 188 ? -1.430 23.879 -10.021 1.00 86.25 188 GLU A N 1
ATOM 1460 C CA . GLU A 1 188 ? -2.269 23.784 -11.216 1.00 86.25 188 GLU A CA 1
ATOM 1461 C C . GLU A 1 188 ? -2.433 25.143 -11.887 1.00 86.25 188 GLU A C 1
ATOM 1463 O O . GLU A 1 188 ? -2.215 25.241 -13.093 1.00 86.25 188 GLU A O 1
ATOM 1468 N N . ARG A 1 189 ? -2.680 26.210 -11.117 1.00 88.00 189 ARG A N 1
ATOM 1469 C CA . ARG A 1 189 ? -2.737 27.580 -11.642 1.00 88.00 189 ARG A CA 1
ATOM 1470 C C . ARG A 1 189 ? -1.417 27.981 -12.295 1.00 88.00 189 ARG A C 1
ATOM 1472 O O . ARG A 1 189 ? -1.420 28.459 -13.421 1.00 88.00 189 ARG A O 1
ATOM 1479 N N . LYS A 1 190 ? -0.275 27.703 -11.656 1.00 90.50 190 LYS A N 1
ATOM 1480 C CA . LYS A 1 190 ? 1.056 27.956 -12.240 1.00 90.50 190 LYS A CA 1
ATOM 1481 C C . LYS A 1 190 ? 1.299 27.157 -13.520 1.00 90.50 190 LYS A C 1
ATOM 1483 O O . LYS A 1 190 ? 1.883 27.688 -14.459 1.00 90.50 190 LYS A O 1
ATOM 1488 N N . ARG A 1 191 ? 0.868 25.892 -13.581 1.00 82.62 191 ARG A N 1
ATOM 1489 C CA . ARG A 1 191 ? 0.954 25.074 -14.804 1.00 82.62 191 ARG A CA 1
ATOM 1490 C C . ARG A 1 191 ? 0.064 25.635 -15.908 1.00 82.62 191 ARG A C 1
ATOM 1492 O O . ARG A 1 191 ? 0.525 25.740 -17.039 1.00 82.62 191 ARG A O 1
ATOM 1499 N N . ALA A 1 192 ? -1.161 26.036 -15.581 1.00 79.88 192 ALA A N 1
ATOM 1500 C CA . ALA A 1 192 ? -2.081 26.667 -16.518 1.00 79.88 192 ALA A CA 1
ATOM 1501 C C . ALA A 1 192 ? -1.514 27.994 -17.049 1.00 79.88 192 ALA A C 1
ATOM 1503 O O . ALA A 1 192 ? -1.458 28.179 -18.257 1.00 79.88 192 ALA A O 1
ATOM 1504 N N . GLU A 1 193 ? -0.978 28.856 -16.181 1.00 87.62 193 GLU A N 1
ATOM 1505 C CA . GLU A 1 193 ? -0.305 30.106 -16.564 1.00 87.62 193 GLU A CA 1
ATOM 1506 C C . GLU A 1 193 ? 0.930 29.851 -17.451 1.00 87.62 193 GLU A C 1
ATOM 1508 O O . GLU A 1 193 ? 1.178 30.578 -18.415 1.00 87.62 193 GLU A O 1
ATOM 1513 N N . GLN A 1 194 ? 1.718 28.808 -17.163 1.00 81.12 194 GLN A N 1
ATOM 1514 C CA . GLN A 1 194 ? 2.865 28.415 -17.991 1.00 81.12 194 GLN A CA 1
ATOM 1515 C C . GLN A 1 194 ? 2.433 27.921 -19.373 1.00 81.12 194 GLN A C 1
ATOM 1517 O O . GLN A 1 194 ? 3.027 28.330 -20.372 1.00 81.12 194 GLN A O 1
ATOM 1522 N N . LEU A 1 195 ? 1.405 27.075 -19.436 1.00 77.88 195 LEU A N 1
ATOM 1523 C CA . LEU A 1 195 ? 0.844 26.565 -20.685 1.00 77.88 195 LEU A CA 1
ATOM 1524 C C . LEU A 1 195 ? 0.207 27.691 -21.502 1.00 77.88 195 LEU A C 1
ATOM 1526 O O . LEU A 1 195 ? 0.468 27.795 -22.697 1.00 77.88 195 LEU A O 1
ATOM 1530 N N . GLU A 1 196 ? -0.535 28.598 -20.867 1.00 78.25 196 GLU A N 1
ATOM 1531 C CA . GLU A 1 196 ? -1.115 29.769 -21.525 1.00 78.25 196 GLU A CA 1
ATOM 1532 C C . GLU A 1 196 ? -0.018 30.692 -22.074 1.00 78.25 196 GLU A C 1
ATOM 1534 O O . GLU A 1 196 ? -0.107 31.176 -23.201 1.00 78.25 196 GLU A O 1
ATOM 1539 N N . LYS A 1 197 ? 1.079 30.885 -21.331 1.00 79.38 197 LYS A N 1
ATOM 1540 C CA . LYS A 1 197 ? 2.241 31.655 -21.799 1.00 79.38 197 LYS A CA 1
ATOM 1541 C C . LYS A 1 197 ? 2.967 30.979 -22.966 1.00 79.38 197 LYS A C 1
ATOM 1543 O O . LYS A 1 197 ? 3.514 31.685 -23.811 1.00 79.38 197 LYS A O 1
ATOM 1548 N N . GLN A 1 198 ? 2.991 29.647 -23.028 1.00 68.25 198 GLN A N 1
ATOM 1549 C CA . GLN A 1 198 ? 3.537 28.888 -24.162 1.00 68.25 198 GLN A CA 1
ATOM 1550 C C . GLN A 1 198 ? 2.617 28.967 -25.391 1.00 68.25 198 GLN A C 1
ATOM 1552 O O . GLN A 1 198 ? 3.096 29.191 -26.500 1.00 68.25 198 GLN A O 1
ATOM 1557 N N . LEU A 1 199 ? 1.301 28.886 -25.193 1.00 66.62 199 LEU A N 1
ATOM 1558 C CA . LEU A 1 199 ? 0.292 29.072 -26.240 1.00 66.62 199 LEU A CA 1
ATOM 1559 C C . LEU A 1 199 ? 0.329 30.495 -26.816 1.00 66.62 199 LEU A C 1
ATOM 1561 O O . LEU A 1 199 ? 0.417 30.660 -28.030 1.00 66.62 199 LEU A O 1
ATOM 1565 N N . ARG A 1 200 ? 0.388 31.525 -25.960 1.00 69.56 200 ARG A N 1
ATOM 1566 C CA . ARG A 1 200 ? 0.526 32.941 -26.359 1.00 69.56 200 ARG A CA 1
ATOM 1567 C C . ARG A 1 200 ? 1.822 33.244 -27.118 1.00 69.56 200 ARG A C 1
ATOM 1569 O O . ARG A 1 200 ? 1.878 34.235 -27.837 1.00 69.56 200 ARG A O 1
ATOM 1576 N N . LYS A 1 201 ? 2.861 32.418 -26.963 1.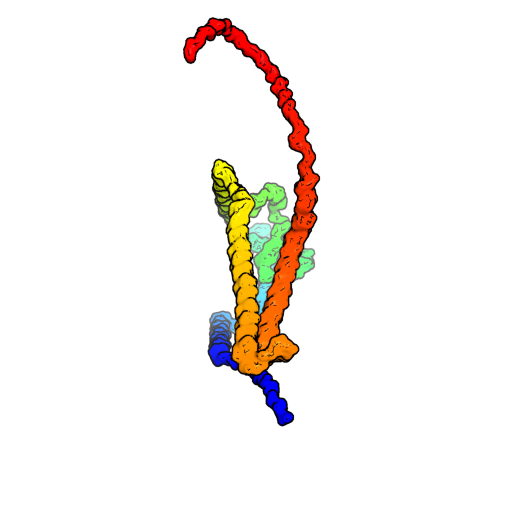00 68.81 201 LYS A N 1
ATOM 1577 C CA . LYS A 1 201 ? 4.137 32.534 -27.690 1.00 68.81 201 LYS A CA 1
ATOM 1578 C C . LYS A 1 201 ? 4.174 31.752 -29.014 1.00 68.81 201 LYS A C 1
ATOM 1580 O O . LYS A 1 201 ? 5.228 31.717 -29.638 1.00 68.81 201 LYS A O 1
ATOM 1585 N N . GLY A 1 202 ? 3.051 31.177 -29.457 1.00 64.00 202 GLY A N 1
ATOM 1586 C CA . GLY A 1 202 ? 2.929 30.535 -30.773 1.00 64.00 202 GLY A CA 1
ATOM 1587 C C . GLY A 1 202 ? 2.884 29.004 -30.767 1.00 64.00 202 GLY A C 1
ATOM 1588 O O . GLY A 1 202 ? 3.136 28.405 -31.808 1.00 64.00 202 GLY A O 1
ATOM 1589 N N . GLY A 1 203 ? 2.564 28.371 -29.630 1.00 58.06 203 GLY A N 1
ATOM 1590 C CA . GLY A 1 203 ? 2.453 26.909 -29.507 1.00 58.06 203 GLY A CA 1
ATOM 1591 C C . GLY A 1 203 ? 3.765 26.154 -29.798 1.00 58.06 203 GLY A C 1
ATOM 1592 O O . GLY A 1 203 ? 4.794 26.766 -30.090 1.00 58.06 203 GLY A O 1
ATOM 1593 N N . PRO A 1 204 ? 3.784 24.812 -29.719 1.00 55.72 204 PRO A N 1
ATOM 1594 C CA . PRO A 1 204 ? 4.863 24.033 -30.309 1.00 55.72 204 PRO A CA 1
ATOM 1595 C C . PRO A 1 204 ? 4.753 24.192 -31.827 1.00 55.72 204 PRO A C 1
ATOM 1597 O O . PRO A 1 204 ? 3.854 23.623 -32.447 1.00 55.72 204 PRO A O 1
ATOM 1600 N N . GLN A 1 205 ? 5.636 24.984 -32.433 1.00 56.62 205 GLN A N 1
ATOM 1601 C CA . GLN A 1 205 ? 5.769 24.996 -33.886 1.00 56.62 205 GLN A CA 1
ATOM 1602 C C . GLN A 1 205 ? 6.190 23.590 -34.320 1.00 56.62 205 GLN A C 1
ATOM 1604 O O . GLN A 1 205 ? 7.324 23.168 -34.088 1.00 56.62 205 GLN A O 1
ATOM 1609 N N . VAL A 1 206 ? 5.260 22.828 -34.898 1.00 61.38 206 VAL A N 1
ATOM 1610 C CA . VAL A 1 206 ? 5.587 21.553 -35.533 1.00 61.38 206 VAL A CA 1
ATOM 1611 C C . VAL A 1 206 ? 6.456 21.899 -36.732 1.00 61.38 206 VAL A C 1
ATOM 1613 O O . VAL A 1 206 ? 5.955 22.399 -37.737 1.00 61.38 206 VAL A O 1
ATOM 1616 N N . GLN A 1 207 ? 7.765 21.683 -36.599 1.00 67.38 207 GLN A N 1
ATOM 1617 C CA . GLN A 1 207 ? 8.717 21.915 -37.680 1.00 67.38 207 GLN A CA 1
ATOM 1618 C C . GLN A 1 207 ? 8.228 21.212 -38.958 1.00 67.38 207 GLN A C 1
ATOM 1620 O O . GLN A 1 207 ? 7.761 20.058 -38.888 1.00 67.38 207 GLN A O 1
ATOM 1625 N N . PRO A 1 208 ? 8.316 21.874 -40.125 1.00 80.00 208 PRO A N 1
ATOM 1626 C CA . PRO A 1 208 ? 7.885 21.281 -41.381 1.00 80.00 208 PRO A CA 1
ATOM 1627 C C . PRO A 1 208 ? 8.617 19.954 -41.616 1.00 80.00 208 PRO A C 1
ATOM 1629 O O . PRO A 1 208 ? 9.787 19.794 -41.266 1.00 80.00 208 PRO A O 1
ATOM 1632 N N . TYR A 1 209 ? 7.925 18.967 -42.199 1.00 79.56 209 TYR A N 1
ATOM 1633 C CA . TYR A 1 209 ? 8.501 17.635 -42.437 1.00 79.56 209 TYR A CA 1
ATOM 1634 C C . TYR A 1 209 ? 9.809 17.691 -43.239 1.00 79.56 209 TYR A C 1
ATOM 1636 O O . TYR A 1 209 ? 10.693 16.875 -43.007 1.00 79.56 209 TYR A O 1
ATOM 1644 N N . SER A 1 210 ? 9.965 18.677 -44.127 1.00 80.38 210 SER A N 1
ATOM 1645 C CA . SER A 1 210 ? 11.195 18.902 -44.892 1.00 80.38 210 SER A CA 1
ATOM 1646 C C . SER A 1 210 ? 12.423 19.141 -44.014 1.00 80.38 210 SER A C 1
ATOM 1648 O O . SER A 1 210 ? 13.503 18.670 -44.353 1.00 80.38 210 SER A O 1
ATOM 1650 N N . GLU A 1 211 ? 12.264 19.851 -42.897 1.00 84.38 211 GLU A N 1
ATOM 1651 C CA . GLU A 1 211 ? 13.353 20.152 -41.966 1.00 84.38 211 GLU A CA 1
ATOM 1652 C C . GLU A 1 211 ? 13.656 18.936 -41.085 1.00 84.38 211 GLU A C 1
ATOM 1654 O O . GLU A 1 211 ? 14.808 18.537 -40.947 1.00 84.38 211 GLU A O 1
ATOM 1659 N N . ARG A 1 212 ? 12.611 18.245 -40.608 1.00 83.88 212 ARG A N 1
ATOM 1660 C CA . ARG A 1 212 ? 12.756 17.015 -39.810 1.00 83.88 212 ARG A CA 1
ATOM 1661 C C . ARG A 1 212 ? 13.372 15.845 -40.585 1.00 83.88 212 ARG A C 1
ATOM 1663 O O . ARG A 1 212 ? 13.999 14.979 -39.986 1.00 83.88 212 ARG A O 1
ATOM 1670 N N . LEU A 1 213 ? 13.179 15.796 -41.904 1.00 89.00 213 LEU A N 1
ATOM 1671 C CA . LEU A 1 213 ? 13.718 14.748 -42.778 1.00 89.00 213 LEU A CA 1
ATOM 1672 C C . LEU A 1 213 ? 15.053 15.129 -43.432 1.00 89.00 213 LEU A C 1
ATOM 1674 O O . LEU A 1 213 ? 15.618 14.304 -44.152 1.00 89.00 213 LEU A O 1
ATOM 1678 N N . ALA A 1 214 ? 15.564 16.345 -43.208 1.00 89.00 214 ALA A N 1
ATOM 1679 C CA . ALA A 1 214 ? 16.777 16.830 -43.864 1.00 89.00 214 ALA A CA 1
ATOM 1680 C C . ALA A 1 214 ? 17.985 15.928 -43.566 1.00 89.00 214 ALA A C 1
ATOM 1682 O O . ALA A 1 214 ? 18.643 15.471 -44.499 1.00 89.00 214 ALA A O 1
ATOM 1683 N N . GLU A 1 215 ? 18.201 15.593 -42.291 1.00 87.12 215 GLU A N 1
ATOM 1684 C CA . GLU A 1 215 ? 19.297 14.720 -41.844 1.00 87.12 215 GLU A CA 1
ATOM 1685 C C . GLU A 1 215 ? 19.177 13.291 -42.399 1.00 87.12 215 GLU A C 1
ATOM 1687 O O . GLU A 1 215 ? 20.166 12.678 -42.806 1.00 87.12 215 GLU A O 1
ATOM 1692 N N . PHE A 1 216 ? 17.953 12.759 -42.482 1.00 89.00 216 PHE A N 1
ATOM 1693 C CA . PHE A 1 216 ? 17.711 11.445 -43.084 1.00 89.00 216 PHE A CA 1
ATOM 1694 C C . PHE A 1 216 ? 18.018 11.451 -44.583 1.00 89.00 216 PHE A C 1
ATOM 1696 O O . PHE A 1 216 ? 18.639 10.517 -45.089 1.00 89.00 216 PHE A O 1
ATOM 1703 N N . ARG A 1 217 ? 17.621 12.507 -45.303 1.00 88.69 217 ARG A N 1
ATOM 1704 C CA . ARG A 1 217 ? 17.886 12.639 -46.740 1.00 88.69 217 ARG A CA 1
ATOM 1705 C C . ARG A 1 217 ? 19.381 12.738 -47.029 1.00 88.69 217 ARG A C 1
ATOM 1707 O O . ARG A 1 217 ? 19.847 12.093 -47.968 1.00 88.69 217 ARG A O 1
ATOM 1714 N N . THR A 1 218 ? 20.123 13.517 -46.243 1.00 91.81 218 THR A N 1
ATOM 1715 C CA . THR A 1 218 ? 21.582 13.610 -46.386 1.00 91.81 218 THR A CA 1
ATOM 1716 C C . THR A 1 218 ? 22.245 12.270 -46.085 1.00 91.81 218 THR A C 1
ATOM 1718 O O . THR A 1 218 ? 23.037 11.804 -46.898 1.00 91.81 218 THR A O 1
ATOM 1721 N N . GLY A 1 219 ? 21.844 11.590 -45.004 1.00 90.94 219 GLY A N 1
ATOM 1722 C CA . GLY A 1 219 ? 22.388 10.275 -44.651 1.00 90.94 219 GLY A CA 1
ATOM 1723 C C . GLY A 1 219 ? 22.146 9.201 -45.721 1.00 90.94 219 GLY A C 1
ATOM 1724 O O . GLY A 1 219 ? 23.043 8.416 -46.024 1.00 90.94 219 GLY A O 1
ATOM 1725 N N . VAL A 1 220 ? 20.965 9.184 -46.353 1.00 91.12 220 VAL A N 1
ATOM 1726 C CA . VAL A 1 220 ? 20.676 8.273 -47.479 1.00 91.12 220 VAL A CA 1
ATOM 1727 C C . VAL A 1 220 ? 21.576 8.569 -48.683 1.00 91.12 220 VAL A C 1
ATOM 1729 O O . VAL A 1 220 ? 22.096 7.633 -49.291 1.00 91.12 220 VAL A O 1
ATOM 1732 N N . GLY A 1 221 ? 21.797 9.848 -49.006 1.00 86.81 221 GLY A N 1
ATOM 1733 C CA . GLY A 1 221 ? 22.680 10.256 -50.104 1.00 86.81 221 GLY A CA 1
ATOM 1734 C C . GLY A 1 221 ? 24.140 9.857 -49.875 1.00 86.81 221 GLY A C 1
ATOM 1735 O O . GLY A 1 221 ? 24.770 9.284 -50.760 1.00 86.81 221 GLY A O 1
ATOM 1736 N N . GLU A 1 222 ? 24.663 10.068 -48.668 1.00 91.62 222 GLU A N 1
ATOM 1737 C CA . GLU A 1 222 ? 26.035 9.680 -48.316 1.00 91.62 222 GLU A CA 1
ATOM 1738 C C . GLU A 1 222 ? 26.251 8.161 -48.409 1.00 91.62 222 GLU A C 1
ATOM 1740 O O . GLU A 1 222 ? 27.257 7.703 -48.960 1.00 91.62 222 GLU A O 1
ATOM 1745 N N . LEU A 1 223 ? 25.290 7.362 -47.929 1.00 90.50 223 LEU A N 1
ATOM 1746 C CA . LEU A 1 223 ? 25.343 5.901 -48.042 1.00 90.50 223 LEU A CA 1
ATOM 1747 C C . LEU A 1 223 ? 25.274 5.434 -49.501 1.00 90.50 223 LEU A C 1
ATOM 1749 O O . LEU A 1 223 ? 26.020 4.530 -49.890 1.00 90.50 223 LEU A O 1
ATOM 1753 N N . GLN A 1 224 ? 24.417 6.059 -50.314 1.00 91.25 224 GLN A N 1
ATOM 1754 C CA . GLN A 1 224 ? 24.337 5.789 -51.749 1.00 91.25 224 GLN A CA 1
ATOM 1755 C C . GLN A 1 224 ? 25.673 6.081 -52.442 1.00 91.25 224 GLN A C 1
ATOM 1757 O O . GLN A 1 224 ? 26.143 5.261 -53.233 1.00 91.25 224 GLN A O 1
ATOM 1762 N N . ASP A 1 225 ? 26.308 7.208 -52.125 1.00 89.88 225 ASP A N 1
ATOM 1763 C CA . ASP A 1 225 ? 27.583 7.606 -52.720 1.00 89.88 225 ASP A CA 1
ATOM 1764 C C . ASP A 1 225 ? 28.709 6.625 -52.380 1.00 89.88 225 ASP A C 1
ATOM 1766 O O . ASP A 1 225 ? 29.499 6.254 -53.254 1.00 89.88 225 ASP A O 1
ATOM 1770 N N . VAL A 1 226 ? 28.797 6.181 -51.122 1.00 93.06 226 VAL A N 1
ATOM 1771 C CA . VAL A 1 226 ? 29.796 5.190 -50.691 1.00 93.06 226 VAL A CA 1
ATOM 1772 C C . VAL A 1 226 ? 29.557 3.846 -51.383 1.00 93.06 226 VAL A C 1
ATOM 1774 O O . VAL A 1 226 ? 30.497 3.272 -51.943 1.00 93.06 226 VAL A O 1
ATOM 1777 N N . ALA A 1 227 ? 28.308 3.370 -51.409 1.00 88.38 227 ALA A N 1
ATOM 1778 C CA . ALA A 1 227 ? 27.945 2.129 -52.089 1.00 88.38 227 ALA A CA 1
ATOM 1779 C C . ALA A 1 227 ? 28.277 2.199 -53.590 1.00 88.38 227 ALA A C 1
ATOM 1781 O O . ALA A 1 227 ? 28.966 1.321 -54.112 1.00 88.38 227 ALA A O 1
ATOM 1782 N N . GLY A 1 228 ? 27.896 3.284 -54.269 1.00 87.75 228 GLY A N 1
ATOM 1783 C CA . GLY A 1 228 ? 28.194 3.504 -55.684 1.00 87.75 228 GLY A CA 1
ATOM 1784 C C . GLY A 1 228 ? 29.696 3.522 -55.981 1.00 87.75 228 GLY A C 1
ATOM 1785 O O . GLY A 1 228 ? 30.156 2.833 -56.894 1.00 87.75 228 GLY A O 1
ATOM 1786 N N . LYS A 1 229 ? 30.493 4.234 -55.172 1.00 90.31 229 LYS A N 1
ATOM 1787 C CA . LYS A 1 229 ? 31.962 4.258 -55.308 1.00 90.31 229 LYS A CA 1
ATOM 1788 C C . LYS A 1 229 ? 32.575 2.867 -55.144 1.00 90.31 229 LYS A C 1
ATOM 1790 O O . LYS A 1 229 ? 33.477 2.514 -55.903 1.00 90.31 229 LYS A O 1
ATOM 1795 N N . SER A 1 230 ? 32.081 2.074 -54.193 1.00 87.75 230 SER A N 1
ATOM 1796 C CA . SER A 1 230 ? 32.580 0.713 -53.962 1.00 87.75 230 SER A CA 1
ATOM 1797 C C . SER A 1 230 ? 32.305 -0.223 -55.146 1.00 87.75 230 SER A C 1
ATOM 1799 O O . SER A 1 230 ? 33.204 -0.956 -55.559 1.00 87.75 230 SER A O 1
ATOM 1801 N N . LEU A 1 231 ? 31.122 -0.130 -55.765 1.00 89.31 231 LEU A N 1
ATOM 1802 C CA . LEU A 1 231 ? 30.758 -0.918 -56.947 1.00 89.31 231 LEU A CA 1
ATOM 1803 C C . LEU A 1 231 ? 31.616 -0.549 -58.162 1.00 89.31 231 LEU A C 1
ATOM 1805 O O . LEU A 1 231 ? 32.124 -1.428 -58.856 1.00 89.31 231 LEU A O 1
ATOM 1809 N N . VAL A 1 232 ? 31.847 0.748 -58.387 1.00 90.19 232 VAL A N 1
ATOM 1810 C CA . VAL A 1 232 ? 32.745 1.219 -59.455 1.00 90.19 232 VAL A CA 1
ATOM 1811 C C . VAL A 1 232 ? 34.176 0.731 -59.224 1.00 90.19 232 VAL A C 1
ATOM 1813 O O . VAL A 1 232 ? 34.850 0.328 -60.170 1.00 90.19 232 VAL A O 1
ATOM 1816 N N . GLN A 1 233 ? 34.656 0.745 -57.979 1.00 89.00 233 GLN A N 1
ATOM 1817 C CA . GLN A 1 233 ? 35.984 0.228 -57.657 1.00 89.00 233 GLN A CA 1
ATOM 1818 C C . GLN A 1 233 ? 36.074 -1.283 -57.899 1.00 89.00 233 GLN A C 1
ATOM 1820 O O . GLN A 1 233 ? 37.072 -1.738 -58.450 1.00 89.00 233 GLN A O 1
ATOM 1825 N N . MET A 1 234 ? 35.039 -2.049 -57.544 1.00 86.88 234 MET A N 1
ATOM 1826 C CA . MET A 1 234 ? 34.978 -3.489 -57.808 1.00 86.88 234 MET A CA 1
ATOM 1827 C C . MET A 1 234 ? 35.026 -3.788 -59.311 1.00 86.88 234 MET A C 1
ATOM 1829 O O . MET A 1 234 ? 35.824 -4.621 -59.731 1.00 86.88 234 MET A O 1
ATOM 1833 N N . ALA A 1 235 ? 34.267 -3.050 -60.128 1.00 87.69 235 ALA A N 1
ATOM 1834 C CA . ALA A 1 235 ? 34.324 -3.167 -61.586 1.00 87.69 235 ALA A CA 1
ATOM 1835 C C . ALA A 1 235 ? 35.743 -2.908 -62.128 1.00 87.69 235 ALA A C 1
ATOM 1837 O O . ALA A 1 235 ? 36.274 -3.716 -62.885 1.00 87.69 235 ALA A O 1
ATOM 1838 N N . LYS A 1 236 ? 36.415 -1.851 -61.649 1.00 89.50 236 LYS A N 1
ATOM 1839 C CA . LYS A 1 236 ? 37.809 -1.559 -62.026 1.00 89.50 236 LYS A CA 1
ATOM 1840 C C . LYS A 1 236 ? 38.784 -2.678 -61.652 1.00 89.50 236 LYS A C 1
ATOM 1842 O O . LYS A 1 236 ? 39.733 -2.909 -62.392 1.00 89.50 236 LYS A O 1
ATOM 1847 N N . GLN A 1 237 ? 38.593 -3.346 -60.512 1.00 87.75 237 GLN A N 1
ATOM 1848 C CA . GLN A 1 237 ? 39.448 -4.471 -60.106 1.00 87.75 237 GLN A CA 1
ATOM 1849 C C . GLN A 1 237 ? 39.248 -5.689 -61.014 1.00 87.75 237 GLN A C 1
ATOM 1851 O O . GLN A 1 237 ? 40.224 -6.348 -61.364 1.00 87.75 237 GLN A O 1
ATOM 1856 N N . ILE A 1 238 ? 38.008 -5.958 -61.431 1.00 88.38 238 ILE A N 1
ATOM 1857 C CA . ILE A 1 238 ? 37.692 -7.028 -62.387 1.00 88.38 238 ILE A CA 1
ATOM 1858 C C . ILE A 1 238 ? 38.371 -6.748 -63.732 1.00 88.38 238 ILE A C 1
ATOM 1860 O O . ILE A 1 238 ? 39.060 -7.620 -64.262 1.00 88.38 238 ILE A O 1
ATOM 1864 N N . ASP A 1 239 ? 38.249 -5.519 -64.241 1.00 88.62 239 ASP A N 1
ATOM 1865 C CA . ASP A 1 239 ? 38.901 -5.109 -65.488 1.00 88.62 239 ASP A CA 1
ATOM 1866 C C . ASP A 1 239 ? 40.430 -5.198 -65.385 1.00 88.62 239 ASP A C 1
ATOM 1868 O O . ASP A 1 239 ? 41.084 -5.703 -66.297 1.00 88.62 239 ASP A O 1
ATOM 1872 N N . ALA A 1 240 ? 41.010 -4.758 -64.263 1.00 89.75 240 ALA A N 1
ATOM 1873 C CA . ALA A 1 240 ? 42.450 -4.830 -64.028 1.00 89.75 240 ALA A CA 1
ATOM 1874 C C . ALA A 1 240 ? 42.959 -6.280 -63.993 1.00 89.75 240 ALA A C 1
ATOM 1876 O O . ALA A 1 240 ? 43.986 -6.579 -64.599 1.00 89.75 240 ALA A O 1
ATOM 1877 N N . LEU A 1 241 ? 42.230 -7.189 -63.336 1.00 88.38 241 LEU A N 1
ATOM 1878 C CA . LEU A 1 241 ? 42.572 -8.611 -63.283 1.00 88.38 241 LEU A CA 1
ATOM 1879 C C . LEU A 1 241 ? 42.504 -9.257 -64.673 1.00 88.38 241 LEU A C 1
ATOM 1881 O O . LEU A 1 241 ? 43.402 -10.009 -65.057 1.00 88.38 241 LEU A O 1
ATOM 1885 N N . ALA A 1 242 ? 41.466 -8.929 -65.448 1.00 87.56 242 ALA A N 1
ATOM 1886 C CA . ALA A 1 242 ? 41.303 -9.415 -66.813 1.00 87.56 242 ALA A CA 1
ATOM 1887 C C . ALA A 1 242 ? 42.419 -8.905 -67.741 1.00 87.56 242 ALA A C 1
ATOM 1889 O O . ALA A 1 242 ? 42.992 -9.688 -68.498 1.00 87.56 242 ALA A O 1
ATOM 1890 N N . GLN A 1 243 ? 42.761 -7.616 -67.659 1.00 90.44 243 GLN A N 1
ATOM 1891 C CA . GLN A 1 243 ? 43.845 -7.013 -68.440 1.00 90.44 243 GLN A CA 1
ATOM 1892 C C . GLN A 1 243 ? 45.211 -7.587 -68.065 1.00 90.44 243 GLN A C 1
ATOM 1894 O O . GLN A 1 243 ? 46.007 -7.889 -68.951 1.00 90.44 243 GLN A O 1
ATOM 1899 N N . TRP A 1 244 ? 45.477 -7.770 -66.770 1.00 91.06 244 TRP A N 1
ATOM 1900 C CA . TRP A 1 244 ? 46.715 -8.386 -66.300 1.00 91.06 244 TRP A CA 1
ATOM 1901 C C . TRP A 1 244 ? 46.870 -9.809 -66.847 1.00 91.06 244 TRP A C 1
ATOM 1903 O O . TRP A 1 244 ? 47.906 -10.135 -67.422 1.00 91.06 244 TRP A O 1
ATOM 1913 N N . TRP A 1 245 ? 45.815 -10.629 -66.772 1.00 88.12 245 TRP A N 1
ATOM 1914 C CA . TRP A 1 245 ? 45.842 -11.981 -67.334 1.00 88.12 245 TRP A CA 1
ATOM 1915 C C . TRP A 1 245 ? 46.076 -11.980 -68.848 1.00 88.12 245 TRP A C 1
ATOM 1917 O O . TRP A 1 245 ? 46.868 -12.770 -69.353 1.00 88.12 245 TRP A O 1
ATOM 1927 N N . GLN A 1 246 ? 45.435 -11.068 -69.584 1.00 86.25 246 GLN A N 1
ATOM 1928 C CA . GLN A 1 246 ? 45.668 -10.919 -71.022 1.00 86.25 246 GLN A CA 1
ATOM 1929 C C . GLN A 1 246 ? 47.128 -10.571 -71.337 1.00 86.25 246 GLN A C 1
ATOM 1931 O O . GLN A 1 246 ? 47.694 -11.136 -72.269 1.00 86.25 246 GLN A O 1
ATOM 1936 N N . GLN A 1 247 ? 47.746 -9.671 -70.568 1.00 87.50 247 GLN A N 1
ATOM 1937 C CA . GLN A 1 247 ? 49.155 -9.308 -70.741 1.00 87.50 247 GLN A CA 1
ATOM 1938 C C . GLN A 1 247 ? 50.085 -10.492 -70.471 1.00 87.50 247 GLN A C 1
ATOM 1940 O O . GLN A 1 247 ? 51.005 -10.723 -71.252 1.00 87.50 247 GLN A O 1
ATOM 1945 N N . GLU A 1 248 ? 49.815 -11.267 -69.421 1.00 86.50 248 GLU A N 1
ATOM 1946 C CA . GLU A 1 248 ? 50.604 -12.452 -69.075 1.00 86.50 248 GLU A CA 1
ATOM 1947 C C . GLU A 1 248 ? 50.536 -13.518 -70.180 1.00 86.50 248 GLU A C 1
ATOM 1949 O O . GLU A 1 248 ? 51.552 -14.082 -70.582 1.00 86.50 248 GLU A O 1
ATOM 1954 N N . VAL A 1 249 ? 49.344 -13.739 -70.743 1.00 85.62 249 VAL A N 1
ATOM 1955 C CA . VAL A 1 249 ? 49.145 -14.657 -71.872 1.00 85.62 249 VAL A CA 1
ATOM 1956 C C . VAL A 1 249 ? 49.891 -14.184 -73.123 1.00 85.62 249 VAL A C 1
ATOM 1958 O O . VAL A 1 249 ? 50.512 -14.998 -73.800 1.00 85.62 249 VAL A O 1
ATOM 1961 N N . LEU A 1 250 ? 49.859 -12.881 -73.423 1.00 85.75 250 LEU A N 1
ATOM 1962 C CA . LEU A 1 250 ? 50.559 -12.298 -74.575 1.00 85.75 250 LEU A CA 1
ATOM 1963 C C . LEU A 1 250 ? 52.089 -12.311 -74.422 1.00 85.75 250 LEU A C 1
ATOM 1965 O O . LEU A 1 250 ? 52.798 -12.328 -75.425 1.00 85.75 250 LEU A O 1
ATOM 1969 N N . ALA A 1 251 ? 52.599 -12.286 -73.189 1.00 85.25 251 ALA A N 1
ATOM 1970 C CA . ALA A 1 251 ? 54.029 -12.321 -72.887 1.00 85.25 251 ALA A CA 1
ATOM 1971 C C . ALA A 1 251 ? 54.623 -13.743 -72.886 1.00 85.25 251 ALA A C 1
ATOM 1973 O O . ALA A 1 251 ? 55.845 -13.896 -72.804 1.00 85.25 251 ALA A O 1
ATOM 1974 N N . ALA A 1 252 ? 53.787 -14.784 -72.974 1.00 80.88 252 ALA A N 1
ATOM 1975 C CA . ALA A 1 252 ? 54.241 -16.166 -72.952 1.00 80.88 252 ALA A CA 1
ATOM 1976 C C . ALA A 1 252 ? 55.082 -16.504 -74.207 1.00 80.88 252 ALA A C 1
ATOM 1978 O O . ALA A 1 252 ? 54.654 -16.221 -75.328 1.00 80.88 252 ALA A O 1
ATOM 1979 N N . PRO A 1 253 ? 56.254 -17.155 -74.057 1.00 74.31 253 PRO A N 1
ATOM 1980 C CA . PRO A 1 253 ? 57.144 -17.468 -75.182 1.00 74.31 253 PRO A CA 1
ATOM 1981 C C . PRO A 1 253 ? 56.526 -18.432 -76.212 1.00 74.31 253 PRO A C 1
ATOM 1983 O O . PRO A 1 253 ? 56.931 -18.408 -77.371 1.00 74.31 253 PRO A O 1
ATOM 1986 N N . ASP A 1 254 ? 55.518 -19.213 -75.807 1.00 75.12 254 ASP A N 1
ATOM 1987 C CA . ASP A 1 254 ? 54.788 -20.178 -76.641 1.00 75.12 254 ASP A CA 1
ATOM 1988 C C . ASP A 1 254 ? 53.361 -19.695 -76.988 1.00 75.12 254 ASP A C 1
ATOM 1990 O O . ASP A 1 254 ? 52.433 -20.497 -77.116 1.00 75.12 254 ASP A O 1
ATOM 1994 N N . TYR A 1 255 ? 53.147 -18.378 -77.085 1.00 76.75 255 TYR A N 1
ATOM 1995 C CA . TYR A 1 255 ? 51.833 -17.813 -77.397 1.00 76.75 255 TYR A CA 1
ATOM 1996 C C . TYR A 1 255 ? 51.366 -18.192 -78.815 1.00 76.75 255 TYR A C 1
ATOM 1998 O O . TYR A 1 255 ? 51.897 -17.709 -79.817 1.00 76.75 255 TYR A O 1
ATOM 2006 N N . ASP A 1 256 ? 50.324 -19.023 -78.892 1.00 78.44 256 ASP A N 1
ATOM 2007 C CA . ASP A 1 256 ? 49.581 -19.333 -80.117 1.00 78.44 256 ASP A CA 1
ATOM 2008 C C . ASP A 1 256 ? 48.165 -18.722 -80.037 1.00 78.44 256 ASP A C 1
ATOM 2010 O O . ASP A 1 256 ? 47.362 -19.158 -79.206 1.00 78.44 256 ASP A O 1
ATOM 2014 N N . PRO A 1 257 ? 47.814 -17.751 -80.908 1.00 76.00 257 PRO A N 1
ATOM 2015 C CA . PRO A 1 257 ? 46.490 -17.126 -80.936 1.00 76.00 257 PRO A CA 1
ATOM 2016 C C . PRO A 1 257 ? 45.324 -18.097 -81.166 1.00 76.00 257 PRO A C 1
ATOM 2018 O O . PRO A 1 257 ? 44.178 -17.749 -80.880 1.00 76.00 257 PRO A O 1
ATOM 2021 N N . GLN A 1 258 ? 45.584 -19.280 -81.735 1.00 77.88 258 GLN A N 1
ATOM 2022 C CA . GLN A 1 258 ? 44.556 -20.271 -82.063 1.00 77.88 258 GLN A CA 1
ATOM 2023 C C . GLN A 1 258 ? 44.419 -21.372 -81.002 1.00 77.88 258 GLN A C 1
ATOM 2025 O O . GLN A 1 258 ? 43.453 -22.140 -81.043 1.00 77.88 258 GLN A O 1
ATOM 2030 N N . ALA A 1 259 ? 45.336 -21.435 -80.032 1.00 76.62 259 ALA A N 1
ATOM 2031 C CA . ALA A 1 259 ? 45.296 -22.416 -78.958 1.00 76.62 259 ALA A CA 1
ATOM 2032 C C . ALA A 1 259 ? 44.529 -21.875 -77.733 1.00 76.62 259 ALA A C 1
ATOM 2034 O O . ALA A 1 259 ? 44.788 -20.763 -77.269 1.00 76.62 259 ALA A O 1
ATOM 2035 N N . PRO A 1 260 ? 43.592 -22.646 -77.148 1.00 72.69 260 PRO A N 1
ATOM 2036 C CA . PRO A 1 260 ? 42.910 -22.230 -75.928 1.00 72.69 260 PRO A CA 1
ATOM 2037 C C . PRO A 1 260 ? 43.876 -22.245 -74.734 1.00 72.69 260 PRO A C 1
ATOM 2039 O O . PRO A 1 260 ? 44.296 -23.310 -74.275 1.00 72.69 260 PRO A O 1
ATOM 2042 N N . VAL A 1 261 ? 44.188 -21.067 -74.188 1.00 79.00 261 VAL A N 1
ATOM 2043 C CA . VAL A 1 261 ? 45.032 -20.933 -72.992 1.00 79.00 261 VAL A CA 1
ATOM 2044 C C . VAL A 1 261 ? 44.190 -21.148 -71.736 1.00 79.00 261 VAL A C 1
ATOM 2046 O O . VAL A 1 261 ? 43.207 -20.445 -71.494 1.00 79.00 261 VAL A O 1
ATOM 2049 N N . ARG A 1 262 ? 44.562 -22.142 -70.921 1.00 80.75 262 ARG A N 1
ATOM 2050 C CA . ARG A 1 262 ? 43.891 -22.399 -69.641 1.00 80.75 262 ARG A CA 1
ATOM 2051 C C . ARG A 1 262 ? 44.415 -21.462 -68.561 1.00 80.75 262 ARG A C 1
ATOM 2053 O O . ARG A 1 262 ? 45.619 -21.350 -68.361 1.00 80.75 262 ARG A O 1
ATOM 2060 N N . MET A 1 263 ? 43.484 -20.847 -67.839 1.00 81.81 263 MET A N 1
ATOM 2061 C CA . MET A 1 263 ? 43.781 -20.002 -66.688 1.00 81.81 263 MET A CA 1
ATOM 2062 C C . MET A 1 263 ? 44.409 -20.823 -65.541 1.00 81.81 263 MET A C 1
ATOM 2064 O O . MET A 1 263 ? 43.910 -21.917 -65.252 1.00 81.81 263 MET A O 1
ATOM 2068 N N . PRO A 1 264 ? 45.465 -20.317 -64.875 1.00 89.44 264 PRO A N 1
ATOM 2069 C CA . PRO A 1 264 ? 46.039 -20.924 -63.684 1.00 89.44 264 PRO A CA 1
ATOM 2070 C C . PRO A 1 264 ? 45.005 -21.080 -62.562 1.00 89.44 264 PRO A C 1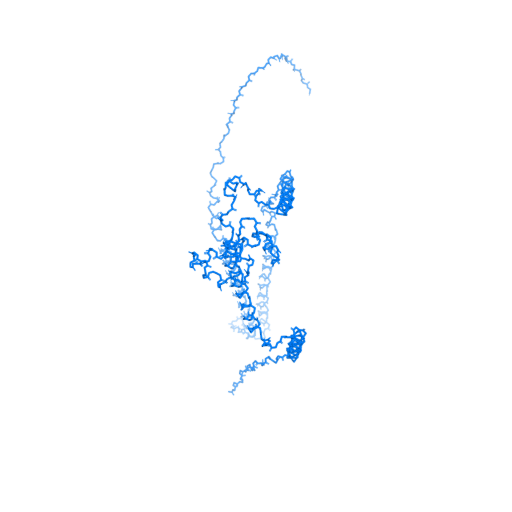
ATOM 2072 O O . PRO A 1 264 ? 44.112 -20.238 -62.434 1.00 89.44 264 PRO A O 1
ATOM 2075 N N . PRO A 1 265 ? 45.132 -22.117 -61.716 1.00 86.94 265 PRO A N 1
ATOM 2076 C CA . PRO A 1 265 ? 44.182 -22.374 -60.635 1.00 86.94 265 PRO A CA 1
ATOM 2077 C C . PRO A 1 265 ? 44.099 -21.211 -59.636 1.00 86.94 265 PRO A C 1
ATOM 2079 O O . PRO A 1 265 ? 43.003 -20.847 -59.237 1.00 86.94 265 PRO A O 1
ATOM 2082 N N . GLU A 1 266 ? 45.221 -20.560 -59.319 1.00 88.56 266 GLU A N 1
ATOM 2083 C CA . GLU A 1 266 ? 45.265 -19.422 -58.384 1.00 88.56 266 GLU A CA 1
ATOM 2084 C C . GLU A 1 266 ? 44.460 -18.213 -58.892 1.00 88.56 266 GLU A C 1
ATOM 2086 O O . GLU A 1 266 ? 43.716 -17.571 -58.148 1.00 88.56 266 GLU A O 1
ATOM 2091 N N . LEU A 1 267 ? 44.555 -17.919 -60.191 1.00 88.38 267 LEU A N 1
ATOM 2092 C CA . LEU A 1 267 ? 43.792 -16.840 -60.815 1.00 88.38 267 LEU A CA 1
ATOM 2093 C C . LEU A 1 267 ? 42.301 -17.197 -60.913 1.00 88.38 267 LEU A C 1
ATOM 2095 O O . LEU A 1 267 ? 41.431 -16.354 -60.713 1.00 88.38 267 LEU A O 1
ATOM 2099 N N . LEU A 1 268 ? 41.992 -18.465 -61.165 1.00 88.31 268 LEU A N 1
ATOM 2100 C CA . LEU A 1 268 ? 40.621 -18.952 -61.175 1.00 88.31 268 LEU A CA 1
ATOM 2101 C C . LEU A 1 268 ? 39.984 -18.907 -59.774 1.00 88.31 268 LEU A C 1
ATOM 2103 O O . LEU A 1 268 ? 38.804 -18.577 -59.668 1.00 88.31 268 LEU A O 1
ATOM 2107 N N . ASP A 1 269 ? 40.744 -19.159 -58.708 1.00 91.12 269 ASP A N 1
ATOM 2108 C CA . ASP A 1 269 ? 40.271 -19.026 -57.326 1.00 91.12 269 ASP A CA 1
ATOM 2109 C C . ASP A 1 269 ? 39.971 -17.563 -56.965 1.00 91.12 269 ASP A C 1
ATOM 2111 O O . ASP A 1 269 ? 38.928 -17.274 -56.375 1.00 91.12 269 ASP A O 1
ATOM 2115 N N . THR A 1 270 ? 40.817 -16.615 -57.386 1.00 89.75 270 THR A N 1
ATOM 2116 C CA . THR A 1 270 ? 40.541 -15.178 -57.184 1.00 89.75 270 THR A CA 1
ATOM 2117 C C . THR A 1 270 ? 39.324 -14.703 -57.982 1.00 89.75 270 THR A C 1
ATOM 2119 O O . THR A 1 270 ? 38.485 -13.977 -57.447 1.00 89.75 270 THR A O 1
ATOM 2122 N N . ALA A 1 271 ? 39.155 -15.168 -59.224 1.00 88.38 271 ALA A N 1
ATOM 2123 C CA . ALA A 1 271 ? 37.964 -14.885 -60.024 1.00 88.38 271 ALA A CA 1
ATOM 2124 C C . ALA A 1 271 ? 36.681 -15.470 -59.401 1.00 88.38 271 ALA A C 1
ATOM 2126 O O . ALA A 1 271 ? 35.636 -14.816 -59.415 1.00 88.38 271 ALA A O 1
ATOM 2127 N N . ARG A 1 272 ? 36.749 -16.674 -58.811 1.00 91.31 272 ARG A N 1
ATOM 2128 C CA . ARG A 1 272 ? 35.621 -17.270 -58.072 1.00 91.31 272 ARG A CA 1
ATOM 2129 C C . ARG A 1 272 ? 35.267 -16.471 -56.827 1.00 91.31 272 ARG A C 1
ATOM 2131 O O . ARG A 1 272 ? 34.092 -16.182 -56.633 1.00 91.31 272 ARG A O 1
ATOM 2138 N N . ALA A 1 273 ? 36.258 -16.062 -56.037 1.00 90.31 273 ALA A N 1
ATOM 2139 C CA . ALA A 1 273 ? 36.021 -15.227 -54.862 1.00 90.31 273 ALA A CA 1
ATOM 2140 C C . ALA A 1 273 ? 35.324 -13.907 -55.240 1.00 90.31 273 ALA A C 1
ATOM 2142 O O . ALA A 1 273 ? 34.356 -13.507 -54.596 1.00 90.31 273 ALA A O 1
ATOM 2143 N N . LEU A 1 274 ? 35.747 -13.258 -56.334 1.00 88.12 274 LEU A N 1
ATOM 2144 C CA . LEU A 1 274 ? 35.077 -12.059 -56.852 1.00 88.12 274 LEU A CA 1
ATOM 2145 C C . LEU A 1 274 ? 33.614 -12.329 -57.240 1.00 88.12 274 LEU A C 1
ATOM 2147 O O . LEU A 1 274 ? 32.741 -11.536 -56.890 1.00 88.12 274 LEU A O 1
ATOM 2151 N N . ALA A 1 275 ? 33.335 -13.445 -57.918 1.00 89.06 275 ALA A N 1
ATOM 2152 C CA . ALA A 1 275 ? 31.972 -13.829 -58.282 1.00 89.06 275 ALA A CA 1
ATOM 2153 C C . ALA A 1 275 ? 31.091 -14.088 -57.044 1.00 89.06 275 ALA A C 1
ATOM 2155 O O . ALA A 1 275 ? 29.972 -13.584 -56.967 1.00 89.06 275 ALA A O 1
ATOM 2156 N N . GLU A 1 276 ? 31.608 -14.801 -56.042 1.00 92.44 276 GLU A N 1
ATOM 2157 C CA . GLU A 1 276 ? 30.901 -15.061 -54.781 1.00 92.44 276 GLU A CA 1
ATOM 2158 C C . GLU A 1 276 ? 30.575 -13.766 -54.021 1.00 92.44 276 GLU A C 1
ATOM 2160 O O . GLU A 1 276 ? 29.480 -13.617 -53.476 1.00 92.44 276 GLU A O 1
ATOM 2165 N N . HIS A 1 277 ? 31.491 -12.793 -54.014 1.00 88.12 277 HIS A N 1
ATOM 2166 C CA . HIS A 1 277 ? 31.245 -11.492 -53.391 1.00 88.12 277 HIS A CA 1
ATOM 2167 C C . HIS A 1 277 ? 30.127 -10.702 -54.083 1.00 88.12 277 HIS A C 1
ATOM 2169 O O . HIS A 1 277 ? 29.333 -10.054 -53.399 1.00 88.12 277 HIS A O 1
ATOM 2175 N N . ILE A 1 278 ? 30.032 -10.764 -55.414 1.00 89.25 278 ILE A N 1
ATOM 2176 C CA . ILE A 1 278 ? 28.955 -10.110 -56.172 1.00 89.25 278 ILE A CA 1
ATOM 2177 C C . ILE A 1 278 ? 27.601 -10.748 -55.845 1.00 89.25 278 ILE A C 1
ATOM 2179 O O . ILE A 1 278 ? 26.637 -10.028 -55.590 1.00 89.25 278 ILE A O 1
ATOM 2183 N N . GLU A 1 279 ? 27.532 -12.078 -55.783 1.00 90.62 279 GLU A N 1
ATOM 2184 C CA . GLU A 1 279 ? 26.305 -12.793 -55.408 1.00 90.62 279 GLU A CA 1
ATOM 2185 C C . GLU A 1 279 ? 25.865 -12.463 -53.972 1.00 90.62 279 GLU A C 1
ATOM 2187 O O . GLU A 1 279 ? 24.684 -12.223 -53.705 1.00 90.62 279 GLU A O 1
ATOM 2192 N N . LEU A 1 280 ? 26.818 -12.351 -53.040 1.00 91.25 280 LEU A N 1
ATOM 2193 C CA . LEU A 1 280 ? 26.532 -11.913 -51.674 1.00 91.25 280 LEU A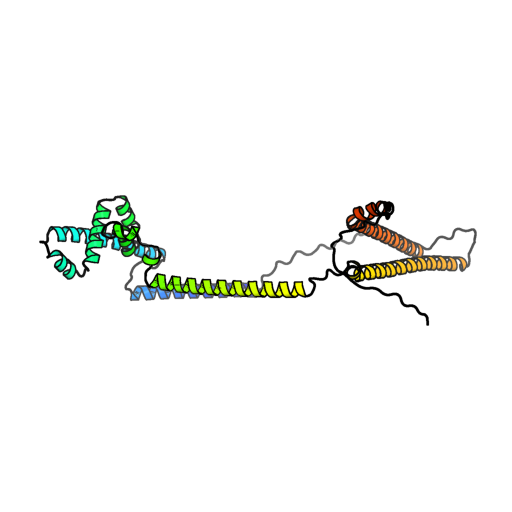 CA 1
ATOM 2194 C C . LEU A 1 280 ? 25.969 -10.481 -51.638 1.00 91.25 280 LEU A C 1
ATOM 2196 O O . LEU A 1 280 ? 25.004 -10.212 -50.915 1.00 91.25 280 LEU A O 1
ATOM 2200 N N . LEU A 1 281 ? 26.542 -9.565 -52.427 1.00 90.50 281 LEU A N 1
ATOM 2201 C CA . LEU A 1 281 ? 26.035 -8.196 -52.557 1.00 90.50 281 LEU A CA 1
ATOM 2202 C C . LEU A 1 281 ? 24.621 -8.172 -53.148 1.00 90.50 281 LEU A C 1
ATOM 2204 O O . LEU A 1 281 ? 23.766 -7.453 -52.629 1.00 90.50 281 LEU A O 1
ATOM 2208 N N . ALA A 1 282 ? 24.344 -8.981 -54.172 1.00 90.50 282 ALA A N 1
ATOM 2209 C CA . ALA A 1 282 ? 23.017 -9.097 -54.771 1.00 90.50 282 ALA A CA 1
ATOM 2210 C C . ALA A 1 282 ? 21.969 -9.581 -53.752 1.00 90.50 282 ALA A C 1
ATOM 2212 O O . ALA A 1 282 ? 20.892 -8.989 -53.638 1.00 90.50 282 ALA A O 1
ATOM 2213 N N . GLY A 1 283 ? 22.309 -10.586 -52.937 1.00 90.62 283 GLY A N 1
ATOM 2214 C CA . GLY A 1 283 ? 21.460 -11.041 -51.833 1.00 90.62 283 GLY A CA 1
ATOM 2215 C C . GLY A 1 283 ? 21.193 -9.944 -50.793 1.00 90.62 283 GLY A C 1
ATOM 2216 O O . GLY A 1 283 ? 20.057 -9.763 -50.349 1.00 90.62 283 GLY A O 1
ATOM 2217 N N . GLY A 1 284 ? 22.218 -9.157 -50.450 1.00 90.88 284 GLY A N 1
ATOM 2218 C CA . GLY A 1 284 ? 22.087 -8.001 -49.559 1.00 90.88 284 GLY A CA 1
ATOM 2219 C C . GLY A 1 284 ? 21.155 -6.916 -50.110 1.00 90.88 284 GLY A C 1
ATOM 2220 O O . GLY A 1 284 ? 20.300 -6.408 -49.381 1.00 90.88 284 GLY A O 1
ATOM 2221 N N . VAL A 1 285 ? 21.260 -6.601 -51.405 1.00 93.06 285 VAL A N 1
ATOM 2222 C CA . VAL A 1 285 ? 20.358 -5.659 -52.089 1.00 93.06 285 VAL A CA 1
ATOM 2223 C C . VAL A 1 285 ? 18.915 -6.167 -52.059 1.00 93.06 285 VAL A C 1
ATOM 2225 O O . VAL A 1 285 ? 18.014 -5.397 -51.727 1.00 93.06 285 VAL A O 1
ATOM 2228 N N . GLY A 1 286 ? 18.687 -7.459 -52.309 1.00 89.69 286 GLY A N 1
ATOM 2229 C CA . GLY A 1 286 ? 17.356 -8.066 -52.203 1.00 89.69 286 GLY A CA 1
ATOM 2230 C C . GLY A 1 286 ? 16.758 -7.953 -50.794 1.00 89.69 286 GLY A C 1
ATOM 2231 O O . GLY A 1 286 ? 15.590 -7.594 -50.633 1.00 89.69 286 GLY A O 1
ATOM 2232 N N . ALA A 1 287 ? 17.566 -8.166 -49.751 1.00 91.75 287 ALA A N 1
ATOM 2233 C CA . ALA A 1 287 ? 17.123 -7.990 -48.367 1.00 91.75 287 ALA A CA 1
ATOM 2234 C C . ALA A 1 287 ? 16.748 -6.529 -48.047 1.00 91.75 287 ALA A C 1
ATOM 2236 O O . ALA A 1 287 ? 15.773 -6.281 -47.331 1.00 91.75 287 ALA A O 1
ATOM 2237 N N . LEU A 1 288 ? 17.489 -5.554 -48.584 1.00 92.50 288 LEU A N 1
ATOM 2238 C CA . LEU A 1 288 ? 17.168 -4.131 -48.433 1.00 92.50 288 LEU A CA 1
ATOM 2239 C C . LEU A 1 288 ? 15.877 -3.759 -49.170 1.00 92.50 288 LEU A C 1
ATOM 2241 O O . LEU A 1 288 ? 15.035 -3.073 -48.593 1.00 92.50 288 LEU A O 1
ATOM 2245 N N . GLN A 1 289 ? 15.681 -4.257 -50.394 1.00 91.19 289 GLN A N 1
ATOM 2246 C CA . GLN A 1 289 ? 14.438 -4.070 -51.150 1.00 91.19 289 GLN A CA 1
ATOM 2247 C C . GLN A 1 289 ? 13.229 -4.611 -50.381 1.00 91.19 289 GLN A C 1
ATOM 2249 O O . GLN A 1 289 ? 12.222 -3.917 -50.257 1.00 91.19 289 GLN A O 1
ATOM 2254 N N . HIS A 1 290 ? 13.351 -5.801 -49.784 1.00 92.94 290 HIS A N 1
ATOM 2255 C CA . HIS A 1 290 ? 12.298 -6.364 -48.942 1.00 92.94 290 HIS A CA 1
ATOM 2256 C C . HIS A 1 290 ? 11.984 -5.473 -47.728 1.00 92.94 290 HIS A C 1
ATOM 2258 O O . HIS A 1 290 ? 10.816 -5.253 -47.414 1.00 92.94 290 HIS A O 1
ATOM 2264 N N . LYS A 1 291 ? 12.999 -4.910 -47.055 1.00 92.88 291 LYS A N 1
ATOM 2265 C CA . LYS A 1 291 ? 12.778 -3.978 -45.932 1.00 92.88 291 LYS A CA 1
ATOM 2266 C C . LYS A 1 291 ? 12.039 -2.711 -46.363 1.00 92.88 291 LYS A C 1
ATOM 2268 O O . LYS A 1 291 ? 11.145 -2.265 -45.648 1.00 92.88 291 LYS A O 1
ATOM 2273 N N . VAL A 1 292 ? 12.388 -2.147 -47.520 1.00 92.12 292 VAL A N 1
ATOM 2274 C CA . VAL A 1 292 ? 11.694 -0.973 -48.074 1.00 92.12 292 VAL A CA 1
ATOM 2275 C C . VAL A 1 292 ? 10.246 -1.319 -48.419 1.00 92.12 292 VAL A C 1
ATOM 2277 O O . VAL A 1 292 ? 9.346 -0.580 -48.031 1.00 92.12 292 VAL A O 1
ATOM 2280 N N . ALA A 1 293 ? 10.000 -2.461 -49.063 1.00 89.81 293 ALA A N 1
ATOM 2281 C CA . ALA A 1 293 ? 8.652 -2.923 -49.388 1.00 89.81 293 ALA A CA 1
ATOM 2282 C C . ALA A 1 293 ? 7.802 -3.190 -48.132 1.00 89.81 293 ALA A C 1
ATOM 2284 O O . ALA A 1 293 ? 6.632 -2.828 -48.087 1.00 89.81 293 ALA A O 1
ATOM 2285 N N . GLN A 1 294 ? 8.385 -3.757 -47.075 1.00 92.50 294 GLN A N 1
ATOM 2286 C CA . GLN A 1 294 ? 7.671 -3.989 -45.820 1.00 92.50 294 GLN A CA 1
ATOM 2287 C C . GLN A 1 294 ? 7.294 -2.681 -45.109 1.00 92.50 294 GLN A C 1
ATOM 2289 O O . GLN A 1 294 ? 6.212 -2.587 -44.536 1.00 92.50 294 GLN A O 1
ATOM 2294 N N . ALA A 1 295 ? 8.187 -1.689 -45.116 1.00 91.31 295 ALA A N 1
ATOM 2295 C CA . ALA A 1 295 ? 7.966 -0.426 -44.417 1.00 91.31 295 ALA A CA 1
ATOM 2296 C C . ALA A 1 295 ? 7.090 0.557 -45.211 1.00 91.31 295 ALA A C 1
ATOM 2298 O O . ALA A 1 295 ? 6.304 1.289 -44.617 1.00 91.31 295 ALA A O 1
ATOM 2299 N N . PHE A 1 296 ? 7.231 0.581 -46.539 1.00 91.56 296 PHE A N 1
ATOM 2300 C CA . PHE A 1 296 ? 6.669 1.625 -47.401 1.00 91.56 296 PHE A CA 1
ATOM 2301 C C . PHE A 1 296 ? 5.975 1.090 -48.662 1.00 91.56 296 PHE A C 1
ATOM 2303 O O . PHE A 1 296 ? 5.544 1.887 -49.487 1.00 91.56 296 PHE A O 1
ATOM 2310 N N . GLY A 1 297 ? 5.855 -0.229 -48.844 1.00 84.75 297 GLY A N 1
ATOM 2311 C CA . GLY A 1 297 ? 5.346 -0.835 -50.083 1.00 84.75 297 GLY A CA 1
ATOM 2312 C C . GLY A 1 297 ? 3.953 -0.351 -50.472 1.00 84.75 297 GLY A C 1
ATOM 2313 O O . GLY A 1 297 ? 3.763 0.072 -51.604 1.00 84.75 297 GLY A O 1
ATOM 2314 N N . ALA A 1 298 ? 3.017 -0.297 -49.521 1.00 85.19 298 ALA A N 1
ATOM 2315 C CA . ALA A 1 298 ? 1.661 0.191 -49.782 1.00 85.19 298 ALA A CA 1
ATOM 2316 C C . ALA A 1 298 ? 1.637 1.659 -50.253 1.00 85.19 298 ALA A C 1
ATOM 2318 O O . ALA A 1 298 ? 0.911 2.000 -51.181 1.00 85.19 298 ALA A O 1
ATOM 2319 N N . GLU A 1 299 ? 2.461 2.522 -49.655 1.00 84.88 299 GLU A N 1
ATOM 2320 C CA . GLU A 1 299 ? 2.537 3.948 -50.005 1.00 84.88 299 GLU A CA 1
ATOM 2321 C C . GLU A 1 299 ? 3.246 4.172 -51.353 1.00 84.88 299 GLU A C 1
ATOM 2323 O O . GLU A 1 299 ? 2.835 5.008 -52.160 1.00 84.88 299 GLU A O 1
ATOM 2328 N N . LEU A 1 300 ? 4.297 3.393 -51.632 1.00 79.31 300 LEU A N 1
ATOM 2329 C CA . LEU A 1 300 ? 5.032 3.432 -52.901 1.00 79.31 300 LEU A CA 1
ATOM 2330 C C . LEU A 1 300 ? 4.195 2.883 -54.071 1.00 79.31 300 LEU A C 1
ATOM 2332 O O . LEU A 1 300 ? 4.316 3.373 -55.191 1.00 79.31 300 LEU A O 1
ATOM 2336 N N . GLU A 1 301 ? 3.310 1.916 -53.821 1.00 76.94 301 GLU A N 1
ATOM 2337 C CA . GLU A 1 301 ? 2.363 1.376 -54.809 1.00 76.94 301 GLU A CA 1
ATOM 2338 C C . GLU A 1 301 ? 1.183 2.317 -55.102 1.00 76.94 301 GLU A C 1
ATOM 2340 O O . GLU A 1 301 ? 0.605 2.251 -56.188 1.00 76.94 301 GLU A O 1
ATOM 2345 N N . MET A 1 302 ? 0.843 3.226 -54.180 1.00 67.75 302 MET A N 1
ATOM 2346 C CA . MET A 1 302 ? -0.179 4.264 -54.390 1.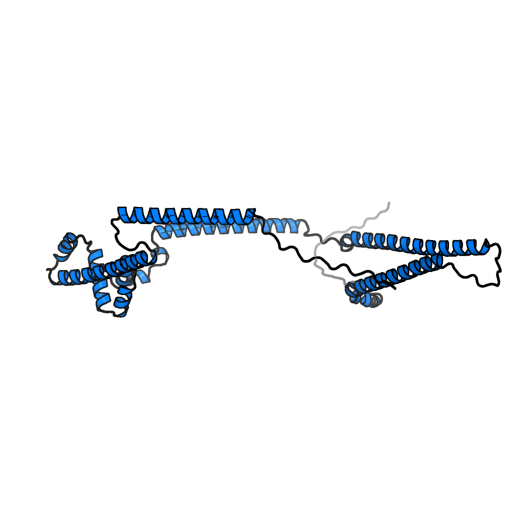00 67.75 302 MET A CA 1
ATOM 2347 C C . MET A 1 302 ? 0.332 5.468 -55.204 1.00 67.75 302 MET A C 1
ATOM 2349 O O . MET A 1 302 ? -0.466 6.201 -55.797 1.00 67.75 302 MET A O 1
ATOM 2353 N N . GLN A 1 303 ? 1.651 5.678 -55.295 1.00 53.84 303 GLN A N 1
ATOM 2354 C CA . GLN A 1 303 ? 2.245 6.794 -56.044 1.00 53.84 303 GLN A CA 1
ATOM 2355 C C . GLN A 1 303 ? 1.915 6.882 -57.551 1.00 53.84 303 GLN A C 1
ATOM 2357 O O . GLN A 1 303 ? 1.791 8.015 -58.026 1.00 53.84 303 GLN A O 1
ATOM 2362 N N . PRO A 1 304 ? 1.698 5.804 -58.337 1.00 53.12 304 PRO A N 1
ATOM 2363 C CA . PRO A 1 304 ? 1.251 5.961 -59.723 1.00 53.12 304 PRO A CA 1
ATOM 2364 C C . PRO A 1 304 ? -0.153 6.581 -59.865 1.00 53.12 304 PRO A C 1
ATOM 2366 O O . PRO A 1 304 ? -0.471 7.085 -60.939 1.00 53.12 304 PRO A O 1
ATOM 2369 N N . GLN A 1 305 ? -0.995 6.592 -58.820 1.00 48.28 305 GLN A N 1
ATOM 2370 C CA . GLN A 1 305 ? -2.368 7.118 -58.907 1.00 48.28 305 GLN A CA 1
ATOM 2371 C C . GLN A 1 305 ? -2.498 8.607 -58.555 1.00 48.28 305 GLN A C 1
ATOM 2373 O O . GLN A 1 305 ? -3.395 9.271 -59.075 1.00 48.28 305 GLN A O 1
ATOM 2378 N N . TYR A 1 306 ? -1.592 9.168 -57.750 1.00 51.88 306 TYR A N 1
ATOM 2379 C CA . TYR A 1 306 ? -1.644 10.592 -57.389 1.00 51.88 306 TYR A CA 1
ATOM 2380 C C . TYR A 1 306 ? -1.134 11.534 -58.490 1.00 51.88 306 TYR A C 1
ATOM 2382 O O . TYR A 1 306 ? -1.526 12.696 -58.523 1.00 51.88 306 TYR A O 1
ATOM 2390 N N . LEU A 1 307 ? -0.335 11.042 -59.442 1.00 50.81 307 LEU A N 1
ATOM 2391 C CA . LEU A 1 307 ? 0.152 11.838 -60.580 1.00 50.81 307 LEU A CA 1
ATOM 2392 C C . LEU A 1 307 ? -0.875 11.996 -61.722 1.00 50.81 307 LEU A C 1
ATOM 2394 O O . LEU A 1 307 ? -0.609 12.716 -62.679 1.00 50.81 307 LEU A O 1
ATOM 2398 N N . MET A 1 308 ? -2.047 11.354 -61.632 1.00 51.62 308 MET A N 1
ATOM 2399 C CA . MET A 1 308 ? -3.096 11.356 -62.672 1.00 51.62 308 MET A CA 1
ATOM 2400 C C . MET A 1 308 ? -4.423 11.982 -62.217 1.00 51.62 308 MET A C 1
ATOM 2402 O O . MET A 1 308 ? -5.449 11.814 -62.877 1.00 51.62 308 MET A O 1
ATOM 2406 N N . ARG A 1 309 ? -4.434 12.719 -61.100 1.00 50.19 309 ARG A N 1
ATOM 2407 C CA . ARG A 1 309 ? -5.620 13.458 -60.652 1.00 50.19 309 ARG A CA 1
ATOM 2408 C C . ARG A 1 309 ? -5.299 14.928 -60.445 1.00 50.19 309 ARG A C 1
ATOM 2410 O O . ARG A 1 309 ? -5.332 15.425 -59.329 1.00 50.19 309 ARG A O 1
ATOM 2417 N N . ASP A 1 310 ? -5.062 15.603 -61.562 1.00 50.53 310 ASP A N 1
ATOM 2418 C CA . ASP A 1 310 ? -5.344 17.030 -61.661 1.00 50.53 310 ASP A CA 1
ATOM 2419 C C . ASP A 1 310 ? -6.459 17.259 -62.693 1.00 50.53 310 ASP A C 1
ATOM 2421 O O . ASP A 1 310 ? -6.203 17.453 -63.883 1.00 50.53 310 ASP A O 1
ATOM 2425 N N . PRO A 1 311 ? -7.733 17.156 -62.278 1.00 48.38 311 PRO A N 1
ATOM 2426 C CA . PRO A 1 311 ? -8.794 17.870 -62.945 1.00 48.38 311 PRO A CA 1
ATOM 2427 C C . PRO A 1 311 ? -9.371 18.906 -61.974 1.00 48.38 311 PRO A C 1
ATOM 2429 O O . PRO A 1 311 ? -9.831 18.566 -60.885 1.00 48.38 311 PRO A O 1
ATOM 2432 N N . MET A 1 312 ? -9.465 20.143 -62.462 1.00 43.06 312 MET A N 1
ATOM 2433 C CA . MET A 1 312 ? -10.292 21.236 -61.930 1.00 43.06 312 MET A CA 1
ATOM 2434 C C . MET A 1 312 ? -9.637 22.177 -60.906 1.00 43.06 312 MET A C 1
ATOM 2436 O O . MET A 1 312 ? -10.163 22.412 -59.823 1.00 43.06 312 MET A O 1
ATOM 2440 N N . GLY A 1 313 ? -8.568 22.856 -61.324 1.00 38.47 313 GLY A N 1
ATOM 2441 C CA . GLY A 1 313 ? -8.249 24.207 -60.852 1.00 38.47 313 GLY A CA 1
ATOM 2442 C C . GLY A 1 313 ? -8.945 25.266 -61.711 1.00 38.47 313 GLY A C 1
ATOM 2443 O O . GLY A 1 313 ? -8.294 25.973 -62.475 1.00 38.47 313 GLY A O 1
ATOM 2444 N N . GLY A 1 314 ? -10.274 25.347 -61.642 1.00 40.50 314 GLY A N 1
ATOM 2445 C CA . GLY A 1 314 ? -11.042 26.355 -62.366 1.00 40.50 314 GLY A CA 1
ATOM 2446 C C . GLY A 1 314 ? -12.450 26.504 -61.813 1.00 40.50 314 GLY A C 1
ATOM 2447 O O . GLY A 1 314 ? -13.293 25.675 -62.127 1.00 40.50 314 GLY A O 1
ATOM 2448 N N . GLN A 1 315 ? -12.678 27.562 -61.027 1.00 36.50 315 GLN A N 1
ATOM 2449 C CA . GLN A 1 315 ? -13.742 28.565 -61.204 1.00 36.50 315 GLN A CA 1
ATOM 2450 C C . GLN A 1 315 ? -14.037 29.340 -59.912 1.00 36.50 315 GLN A C 1
ATOM 2452 O O . GLN A 1 315 ? -14.320 28.734 -58.890 1.00 36.50 315 GLN A O 1
ATOM 2457 N N . MET A 1 316 ? -14.025 30.675 -60.079 1.00 35.59 316 MET A N 1
ATOM 2458 C CA . MET A 1 316 ? -14.988 31.672 -59.570 1.00 35.59 316 MET A CA 1
ATOM 2459 C C . MET A 1 316 ? -15.049 31.839 -58.034 1.00 35.59 316 MET A C 1
ATOM 2461 O O . MET A 1 316 ? -15.192 30.881 -57.301 1.00 35.59 316 MET A O 1
ATOM 2465 N N . GLY A 1 317 ? -14.891 33.021 -57.439 1.00 40.97 317 GLY A N 1
ATOM 2466 C CA . GLY A 1 317 ? -15.261 34.348 -57.921 1.00 40.97 317 GLY A CA 1
ATOM 2467 C C . GLY A 1 317 ? -16.674 34.693 -57.459 1.00 40.97 317 GLY A C 1
ATOM 2468 O O . GLY A 1 317 ? -17.498 35.002 -58.309 1.00 40.97 317 GLY A O 1
ATOM 2469 N N . ASP A 1 318 ? -16.942 34.617 -56.152 1.00 35.19 318 ASP A N 1
ATOM 2470 C CA . ASP A 1 318 ? -18.218 35.038 -55.576 1.00 35.19 318 ASP A CA 1
ATOM 2471 C C . ASP A 1 318 ? -18.084 36.422 -54.940 1.00 35.19 318 ASP A C 1
ATOM 2473 O O . ASP A 1 318 ? -17.253 36.675 -54.066 1.00 35.19 318 ASP A O 1
ATOM 2477 N N . ALA A 1 319 ? -18.893 37.327 -55.483 1.00 40.53 319 ALA A N 1
ATOM 2478 C CA . ALA A 1 319 ? -19.104 38.685 -55.036 1.00 40.53 319 ALA A CA 1
ATOM 2479 C C . ALA A 1 319 ? -20.022 38.692 -53.810 1.00 40.53 319 ALA A C 1
ATOM 2481 O O . ALA A 1 319 ? -21.122 38.145 -53.858 1.00 40.53 319 ALA A O 1
ATOM 2482 N N . GLU A 1 320 ? -19.605 39.387 -52.757 1.00 34.59 320 GLU A N 1
ATOM 2483 C CA . GLU A 1 320 ? -20.466 39.755 -51.637 1.00 34.59 320 GLU A CA 1
ATOM 2484 C C . GLU A 1 320 ? -20.755 41.258 -51.749 1.00 34.59 320 GLU A C 1
ATOM 2486 O O . GLU A 1 320 ? -19.908 42.112 -51.484 1.00 34.59 320 GLU A O 1
ATOM 2491 N N . GLN A 1 321 ? -21.948 41.567 -52.263 1.00 37.12 321 GLN A N 1
ATOM 2492 C CA . GLN A 1 321 ? -22.624 42.837 -52.030 1.00 37.12 321 GLN A CA 1
ATOM 2493 C C . GLN A 1 321 ? -23.357 42.709 -50.700 1.00 37.12 321 GLN A C 1
ATOM 2495 O O . GLN A 1 321 ? -24.297 41.930 -50.623 1.00 37.12 321 GLN A O 1
ATOM 2500 N N . ASP A 1 322 ? -22.990 43.526 -49.721 1.00 37.50 322 ASP A N 1
ATOM 2501 C CA . ASP A 1 322 ? -23.936 44.012 -48.724 1.00 37.50 322 ASP A CA 1
ATOM 2502 C C . ASP A 1 322 ? -23.692 45.507 -48.542 1.00 37.50 322 ASP A C 1
ATOM 2504 O O . ASP A 1 322 ? -22.604 45.961 -48.180 1.00 37.50 322 ASP A O 1
ATOM 2508 N N . GLY A 1 323 ? -24.713 46.275 -48.914 1.00 32.62 323 GLY A N 1
ATOM 2509 C CA . GLY A 1 323 ? -24.773 47.704 -48.695 1.00 32.62 323 GLY A CA 1
ATOM 2510 C C . GLY A 1 323 ? -25.315 48.007 -47.307 1.00 32.62 323 GLY A C 1
ATOM 2511 O O . GLY A 1 323 ? -26.264 47.374 -46.854 1.00 32.62 323 GLY A O 1
ATOM 2512 N N . ASP A 1 324 ? -24.767 49.048 -46.696 1.00 38.09 324 ASP A N 1
ATOM 2513 C CA . ASP A 1 324 ? -25.521 49.892 -45.781 1.00 38.09 324 ASP A CA 1
ATOM 2514 C C . ASP A 1 324 ? -25.194 51.355 -46.114 1.00 38.09 324 ASP A C 1
ATOM 2516 O O . ASP A 1 324 ? -24.033 51.707 -46.349 1.00 38.09 324 ASP A O 1
ATOM 2520 N N . GLY A 1 325 ? -26.240 52.175 -46.246 1.00 34.03 325 GLY A N 1
ATOM 2521 C CA . GLY A 1 325 ? -26.132 53.632 -46.406 1.00 34.03 325 GLY A CA 1
ATOM 2522 C C . GLY A 1 325 ? -25.641 54.261 -45.097 1.00 34.03 325 GLY A C 1
ATOM 2523 O O . GLY A 1 325 ? -25.473 53.580 -44.098 1.00 34.03 325 GLY A O 1
ATOM 2524 N N . VAL A 1 326 ? -25.370 55.545 -44.933 1.00 34.81 326 VAL A N 1
ATOM 2525 C CA . VAL A 1 326 ? -25.653 56.840 -45.564 1.00 34.81 326 VAL A CA 1
ATOM 2526 C C . VAL A 1 326 ? -24.508 57.717 -44.990 1.00 34.81 326 VAL A C 1
ATOM 2528 O O . VAL A 1 326 ? -24.093 57.466 -43.862 1.00 34.81 326 VAL A O 1
ATOM 2531 N N . ASP A 1 327 ? -23.832 58.607 -45.719 1.00 37.25 327 ASP A N 1
ATOM 2532 C CA . ASP A 1 327 ? -24.103 60.046 -45.591 1.00 37.25 327 ASP A CA 1
ATOM 2533 C C . ASP A 1 327 ? -23.272 60.885 -46.581 1.00 37.25 327 ASP A C 1
ATOM 2535 O O . ASP A 1 327 ? -22.063 60.715 -46.713 1.00 37.25 327 ASP A O 1
ATOM 2539 N N . GLU A 1 328 ? -24.004 61.761 -47.263 1.00 35.75 328 GLU A N 1
ATOM 2540 C CA . GLU A 1 328 ? -23.739 63.158 -47.630 1.00 35.75 328 GLU A CA 1
ATOM 2541 C C . GLU A 1 328 ? -22.344 63.701 -48.011 1.00 35.75 328 GLU A C 1
ATOM 2543 O O . GLU A 1 328 ? -21.401 63.722 -47.228 1.00 35.75 328 GLU A O 1
ATOM 2548 N N . GLY A 1 329 ? -22.345 64.381 -49.173 1.00 32.78 329 GLY A N 1
ATOM 2549 C CA . GLY A 1 329 ? -21.515 65.558 -49.479 1.00 32.78 329 GLY A CA 1
ATOM 2550 C C . GLY A 1 329 ? -20.072 65.232 -49.872 1.00 32.78 329 GLY A C 1
ATOM 2551 O O . GLY A 1 329 ? -19.412 64.416 -49.263 1.00 32.78 329 GLY A O 1
ATOM 2552 N N . GLU A 1 330 ? -19.442 65.816 -50.877 1.00 37.56 330 GLU A N 1
ATOM 2553 C CA . GLU A 1 330 ? -19.645 67.090 -51.538 1.00 37.56 330 GLU A CA 1
ATOM 2554 C C . GLU A 1 330 ? -18.732 67.086 -52.781 1.00 37.56 330 GLU A C 1
ATOM 2556 O O . GLU A 1 330 ? -17.761 66.334 -52.879 1.00 37.56 330 GLU A O 1
ATOM 2561 N N . ALA A 1 331 ? -19.092 67.900 -53.764 1.00 37.91 331 ALA A N 1
ATOM 2562 C CA . ALA A 1 331 ? -18.431 68.054 -55.049 1.00 37.91 331 ALA A CA 1
ATOM 2563 C C . ALA A 1 331 ? -16.919 68.354 -54.961 1.00 37.91 331 ALA A C 1
ATOM 2565 O O . ALA A 1 331 ? -16.485 69.113 -54.105 1.00 37.91 331 ALA A O 1
ATOM 2566 N N . ALA A 1 332 ? -16.143 67.906 -55.952 1.00 41.19 332 ALA A N 1
ATOM 2567 C CA . ALA A 1 332 ? -15.633 68.801 -57.000 1.00 41.19 332 ALA A CA 1
ATOM 2568 C C . ALA A 1 332 ? -14.510 68.166 -57.836 1.00 41.19 332 ALA A C 1
ATOM 2570 O O . ALA A 1 332 ? -13.545 67.592 -57.342 1.00 41.19 332 ALA A O 1
ATOM 2571 N N . TYR A 1 333 ? -14.664 68.368 -59.140 1.00 38.50 333 TYR A N 1
ATOM 2572 C CA . TYR A 1 333 ? -13.649 68.340 -60.186 1.00 38.50 333 TYR A CA 1
ATOM 2573 C C . TYR A 1 333 ? -12.425 69.226 -59.878 1.00 38.50 333 TYR A C 1
ATOM 2575 O O . TYR A 1 333 ? -12.602 70.393 -59.537 1.00 38.50 333 TYR A O 1
ATOM 2583 N N . ALA A 1 334 ? -11.223 68.707 -60.153 1.00 44.06 334 ALA A N 1
ATOM 2584 C CA . ALA A 1 334 ? -10.028 69.406 -60.666 1.00 44.06 334 ALA A CA 1
ATOM 2585 C C . ALA A 1 334 ? -9.006 68.299 -61.041 1.00 44.06 334 ALA A C 1
ATOM 2587 O O . ALA A 1 334 ? -8.693 67.463 -60.202 1.00 44.06 334 ALA A O 1
ATOM 2588 N N . ASP A 1 335 ? -8.627 68.046 -62.302 1.00 41.06 335 ASP A N 1
ATOM 2589 C CA . ASP A 1 335 ? -7.694 68.829 -63.143 1.00 41.06 335 ASP A CA 1
ATOM 2590 C C . ASP A 1 335 ? -6.496 69.345 -62.307 1.00 41.06 335 ASP A C 1
ATOM 2592 O O . ASP A 1 335 ? -6.694 70.046 -61.328 1.00 41.06 335 ASP A O 1
ATOM 2596 N N . ALA A 1 336 ? -5.222 69.030 -62.531 1.00 38.84 336 ALA A N 1
ATOM 2597 C CA . ALA A 1 336 ? -4.491 68.848 -63.769 1.00 38.84 336 ALA A CA 1
ATOM 2598 C C . ALA A 1 336 ? -3.125 68.165 -63.505 1.00 38.84 336 ALA A C 1
ATOM 2600 O O . ALA A 1 336 ? -2.562 68.252 -62.416 1.00 38.84 336 ALA A O 1
ATOM 2601 N N . SER A 1 337 ? -2.610 67.534 -64.560 1.00 47.19 337 SER A N 1
ATOM 2602 C CA . SER A 1 337 ? -1.215 67.419 -65.021 1.00 47.19 337 SER A CA 1
ATOM 2603 C C . SER A 1 337 ? -0.051 67.921 -64.143 1.00 47.19 337 SER A C 1
ATOM 2605 O O . SER A 1 337 ? 0.029 69.113 -63.846 1.00 47.19 337 SER A O 1
ATOM 2607 N N . ALA A 1 338 ? 0.954 67.054 -63.955 1.00 47.59 338 ALA A N 1
ATOM 2608 C CA . ALA A 1 338 ? 2.370 67.306 -64.281 1.00 47.59 338 ALA A CA 1
ATOM 2609 C C . ALA A 1 338 ? 3.161 65.989 -64.299 1.00 47.59 338 ALA A C 1
ATOM 2611 O O . ALA A 1 338 ? 3.063 65.240 -63.301 1.00 47.59 338 ALA A O 1
#

pLDDT: mean 77.13, std 18.31, range [32.62, 96.44]

Radius of gyration: 52.82 Å; chains: 1; bounding box: 90×112×135 Å

Organism: NCBI:txid2029117

Sequence (338 aa):
MARKPTGTSAPTELIEVAPEYTDATERAQDALALQEQQVLANVQTAAKQLGYEGALSVGALEDGIRFYQRRSVEALLECGKRLLLLKEMTPHGEFQRRVEMLGFSDRTARRFMQAAVKVSKSATVAVLAGQVKSAKAFLELVTHDDDADIERVAEMDDVDRMSASQLREALRQERQDNKYQAELTDKERKRAEQLEKQLRKGGPQVQPYSERLAEFRTGVGELQDVAGKSLVQMAKQIDALAQWWQQEVLAAPDYDPQAPVRMPPELLDTARALAEHIELLAGGVGALQHKVAQAFGAELEMQPQYLMRDPMGGQMGDAEQDGDGVDEGEAAYADASA

Secondary structure (DSSP, 8-state):
-------PPPPPPP----HHHHHHHHHHHHHHHHHHHHHHHHHHHHHHHTT--S--SHHHHHHHHHHHHHHHHHHHHHHHHHHHHHHHHSPTTTHHHHHHHTT--HHHHHHHHHHHHHHHH-HHHHHHHHH-S-HHHHHHHHHSSSSS-HHHHTT--TTTTS-HHHHHHHHHHHHHHHHHHHHHHHHHHHHHHHHHHHHHTT------HHHHTHHHHHHHHHHHHHHHHHHHHHHHHHHHHHHHHHHHHHH-TT--TTS-PPPPHHHHHHHHHHHHHHHHHHHHHHHHHHHHHHHHHHHHHHHHHHTT------------------------------